Protein AF-A0A7C5IKZ5-F1 (afdb_monomer)

pLDDT: mean 80.9, std 18.09, range [37.53, 98.62]

Radius of gyration: 29.31 Å; Cα contacts (8 Å, |Δi|>4): 273; chains: 1; bounding box: 52×79×72 Å

Solvent-accessible surface area (backbone atoms only — not comparable to full-atom values): 12940 Å² total; per-residue (Å²): 141,84,71,76,73,71,69,72,74,71,79,80,82,83,87,82,86,86,90,79,91,71,86,78,71,80,73,76,73,76,73,78,77,85,69,78,73,71,73,64,66,75,45,80,44,78,78,44,61,76,56,88,75,74,62,83,61,80,83,37,66,58,50,78,49,63,50,99,85,65,47,58,23,39,37,34,49,32,68,14,74,25,81,41,61,69,57,2,43,53,43,13,59,70,44,38,66,65,52,49,35,53,49,48,32,51,50,44,52,50,48,53,52,59,28,45,71,79,50,92,83,67,82,71,87,52,43,70,56,49,53,53,26,35,56,38,24,40,72,61,48,69,68,84,62,48,42,80,77,48,76,48,40,34,38,33,40,41,32,45,69,95,46,74,49,67,34,17,41,20,38,40,31,30,39,24,54,40,64,62,52,51,53,26,45,51,64,32,33,58,71,51,59,76,71,50,54,81,90,48,41,66,60,52,51,51,34,50,52,39,47,54,46,59,70,71,68,78,121

Secondary structure (DSSP, 8-state):
--SSTTSSTTSSS-----------PPP-PPPP-----PPPPEEEEEEEESSSSPPGGGG-SEEEEE-TTS-EEEEEEEEEEESSHHHHHHHHHHHHHHHHHHHHHHHHHHHHHHHHHT-TT-SSSSHHHHHHHHHHHHHHS-GGG-EEEEEEEEEEEEEETTEEEEEEEEEEEEEEEHHHHHHHHHHHHHHHHTTS-HHHHHHHHHHHHHHHHHHH---

Mean predicted aligned error: 12.82 Å

Nearest PDB structures (foldseek):
  6lhz-assembly1_A  TM=6.872E-01  e=1.447E+00  Bombina maxima
  1lcs-assembly1_A  TM=5.465E-01  e=1.283E+00  Feline leukemia virus strain B/lambda-B1
  4z9e-assembly1_B  TM=4.158E-01  e=1.138E+00  Thermoplasma volcanium GSS1
  6o9w-assembly1_A  TM=2.073E-01  e=3.353E+00  Staphylococcus aureus
  4p0f-assembly1_A  TM=1.612E-01  e=5.103E+00  Drosophila melanogaster

Sequence (219 aa):
MKEYLKLLLSLIILGVIVSCGSKPNPAAVPAPSTGTSEAPLIKIHVIQKSTDPTPYWVNKKWEIGKDELGRKVIFLTVEGQRNTREKAEIEAESKKIAKLTEVIKQVATREFAMAKQGMLNDETELDTYFEETIAAVSKNVNISGAMNVEDYWEYIQEIQGDSSRTYYRYVKRYAMDYETYQKAVKQAWEPVAKKIPPDLKAKAEKVLDNLNKAGEMSE

Structure (mmCIF, N/CA/C/O backbone):
data_AF-A0A7C5IKZ5-F1
#
_entry.id   AF-A0A7C5IKZ5-F1
#
loop_
_atom_site.group_PDB
_atom_site.id
_atom_site.type_symbol
_atom_site.label_atom_id
_atom_site.label_alt_id
_atom_site.label_comp_id
_atom_site.label_asym_id
_atom_site.label_entity_id
_atom_site.label_seq_id
_atom_site.pdbx_PDB_ins_code
_atom_site.Cartn_x
_atom_site.Cartn_y
_atom_site.Cartn_z
_atom_site.occupancy
_atom_site.B_iso_or_equiv
_atom_site.auth_seq_id
_atom_site.auth_comp_id
_atom_site.auth_asym_id
_atom_site.auth_atom_id
_atom_site.pdbx_PDB_model_num
ATOM 1 N N . MET A 1 1 ? -0.489 60.992 -13.125 1.00 48.47 1 MET A N 1
ATOM 2 C CA . MET A 1 1 ? -1.044 59.812 -13.834 1.00 48.47 1 MET A CA 1
ATOM 3 C C . MET A 1 1 ? -2.541 59.623 -13.544 1.00 48.47 1 MET A C 1
ATOM 5 O O . MET A 1 1 ? -2.975 58.538 -13.195 1.00 48.47 1 MET A O 1
ATOM 9 N N . LYS A 1 2 ? -3.348 60.684 -13.684 1.00 43.81 2 LYS A N 1
ATOM 10 C CA . LYS A 1 2 ? -4.822 60.654 -13.565 1.00 43.81 2 LYS A CA 1
ATOM 11 C C . LYS A 1 2 ? -5.517 61.057 -14.880 1.00 43.81 2 LYS A C 1
ATOM 13 O O . LYS A 1 2 ? -6.727 61.223 -14.916 1.00 43.81 2 LYS A O 1
ATOM 18 N N . GLU A 1 3 ? -4.744 61.163 -15.962 1.00 49.78 3 GLU A N 1
ATOM 19 C CA . GLU A 1 3 ? -5.179 61.714 -17.254 1.00 49.78 3 GLU A CA 1
ATOM 20 C C . GLU A 1 3 ? -5.340 60.640 -18.352 1.00 49.78 3 GLU A C 1
ATOM 22 O O . GLU A 1 3 ? -5.981 60.891 -19.362 1.00 49.78 3 GLU A O 1
ATOM 27 N N . TYR A 1 4 ? -4.854 59.407 -18.150 1.00 54.31 4 TYR A N 1
ATOM 28 C CA . TYR A 1 4 ? -4.956 58.333 -19.158 1.00 54.31 4 TYR A CA 1
ATOM 29 C C . TYR A 1 4 ? -6.245 57.499 -19.064 1.00 54.31 4 TYR A C 1
ATOM 31 O O . TYR A 1 4 ? -6.553 56.730 -19.968 1.00 54.31 4 TYR A O 1
ATOM 39 N N . LEU A 1 5 ? -7.034 57.672 -17.997 1.00 49.47 5 LEU A N 1
ATOM 40 C CA . LEU A 1 5 ? -8.281 56.926 -17.785 1.00 49.47 5 LEU A CA 1
ATOM 41 C C . LEU A 1 5 ? -9.473 57.520 -18.562 1.00 49.47 5 LEU A C 1
ATOM 43 O O . LEU A 1 5 ? -10.478 56.847 -18.764 1.00 49.47 5 LEU A O 1
ATOM 47 N N . LYS A 1 6 ? -9.365 58.768 -19.036 1.00 46.56 6 LYS A N 1
ATOM 48 C CA . LYS A 1 6 ? -10.448 59.463 -19.753 1.00 46.56 6 LYS A CA 1
ATOM 49 C C . LYS A 1 6 ? -10.488 59.171 -21.257 1.00 46.56 6 LYS A C 1
ATOM 51 O O . LYS A 1 6 ? -11.484 59.494 -21.893 1.00 46.56 6 LYS A O 1
ATOM 56 N N . LEU A 1 7 ? -9.456 58.534 -21.821 1.00 49.09 7 LEU A N 1
ATOM 57 C CA . LEU A 1 7 ? -9.363 58.302 -23.269 1.00 49.09 7 LEU A CA 1
ATOM 58 C C . LEU A 1 7 ? -9.910 56.939 -23.731 1.00 49.09 7 LEU A C 1
ATOM 60 O O . LEU A 1 7 ? -10.181 56.769 -24.913 1.00 49.09 7 LEU A O 1
ATOM 64 N N . LEU A 1 8 ? -10.118 55.978 -22.822 1.00 48.56 8 LEU A N 1
ATOM 65 C CA . LEU A 1 8 ? -10.593 54.631 -23.186 1.00 48.56 8 LEU A CA 1
ATOM 66 C C . LEU A 1 8 ? -12.123 54.470 -23.082 1.00 48.56 8 LEU A C 1
ATOM 68 O O . LEU A 1 8 ? -12.682 53.510 -23.602 1.00 48.56 8 LEU A O 1
ATOM 72 N N . LEU A 1 9 ? -12.816 55.440 -22.472 1.00 47.16 9 LEU A N 1
ATOM 73 C CA . LEU A 1 9 ? -14.279 55.442 -22.314 1.00 47.16 9 LEU A CA 1
ATOM 74 C C . LEU A 1 9 ? -15.035 56.026 -23.530 1.00 47.16 9 LEU A C 1
ATOM 76 O O . LEU A 1 9 ? -16.260 56.000 -23.568 1.00 47.16 9 LEU A O 1
ATOM 80 N N . SER A 1 10 ? -14.311 56.545 -24.528 1.00 45.38 10 SER A N 1
ATOM 81 C CA . SER A 1 10 ? -14.857 57.234 -25.713 1.00 45.38 10 SER A CA 1
ATOM 82 C C . SER A 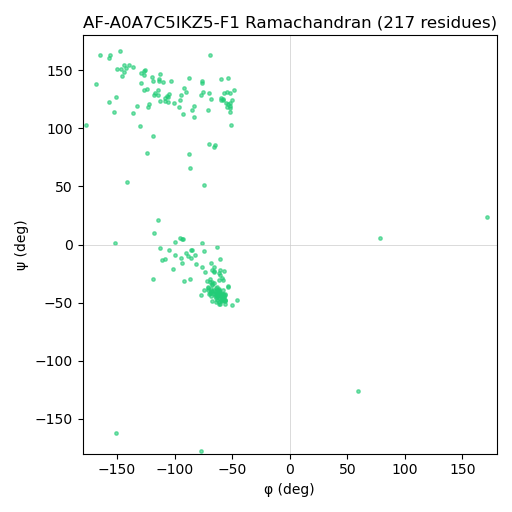1 10 ? -15.093 56.319 -26.929 1.00 45.38 10 SER A C 1
ATOM 84 O O . SER A 1 10 ? -15.452 56.810 -27.997 1.00 45.38 10 SER A O 1
ATOM 86 N N . LEU A 1 11 ? -14.891 55.005 -26.799 1.00 46.19 11 LEU A N 1
ATOM 87 C CA . LEU A 1 11 ? -14.917 54.046 -27.917 1.00 46.19 11 LEU A CA 1
ATOM 88 C C . LEU A 1 11 ? -16.073 53.030 -27.835 1.00 46.19 11 LEU A C 1
ATOM 90 O O . LEU A 1 11 ? -16.007 51.965 -28.435 1.00 46.19 11 LEU A O 1
ATOM 94 N N . ILE A 1 12 ? -17.134 53.354 -27.084 1.00 51.22 12 ILE A N 1
ATOM 95 C CA . ILE A 1 12 ? -18.317 52.483 -26.901 1.00 51.22 12 ILE A CA 1
ATOM 96 C C . ILE A 1 12 ? -19.588 53.065 -27.553 1.00 51.22 12 ILE A C 1
ATOM 98 O O . ILE A 1 12 ? -20.622 52.409 -27.612 1.00 51.22 12 ILE A O 1
ATOM 102 N N . ILE A 1 13 ? -19.532 54.266 -28.132 1.00 51.62 13 ILE A N 1
ATOM 103 C CA . ILE A 1 13 ? -20.708 54.922 -28.717 1.00 51.62 13 ILE A CA 1
ATOM 104 C C . ILE A 1 13 ? -20.414 55.261 -30.175 1.00 51.62 13 ILE A C 1
ATOM 106 O O . ILE A 1 13 ? -20.071 56.393 -30.468 1.00 51.62 13 ILE A O 1
ATOM 110 N N . LEU A 1 14 ? -20.493 54.280 -31.078 1.00 47.25 14 LEU A N 1
ATOM 111 C CA . LEU A 1 14 ? -20.845 54.472 -32.495 1.00 47.25 14 LEU A CA 1
ATOM 112 C C . LEU A 1 14 ? -20.908 53.089 -33.167 1.00 47.25 14 LEU A C 1
ATOM 114 O O . LEU A 1 14 ? -19.877 52.484 -33.446 1.00 47.25 14 LEU A O 1
ATOM 118 N N . GLY A 1 15 ? -22.111 52.561 -33.405 1.00 45.31 15 GLY A N 1
ATOM 119 C CA . GLY A 1 15 ? -22.236 51.258 -34.071 1.00 45.31 15 GLY A CA 1
ATOM 120 C C . GLY A 1 15 ? -23.623 50.621 -34.135 1.00 45.31 15 GLY A C 1
ATOM 121 O O . GLY A 1 15 ? -23.718 49.410 -34.274 1.00 45.31 15 GLY A O 1
ATOM 122 N N . VAL A 1 16 ? -24.697 51.402 -34.041 1.00 52.59 16 VAL A N 1
ATOM 123 C CA . VAL A 1 16 ? -26.029 51.038 -34.559 1.00 52.59 16 VAL A CA 1
ATOM 124 C C . VAL A 1 16 ? -26.276 52.134 -35.605 1.00 52.59 16 VAL A C 1
ATOM 126 O O . VAL A 1 16 ? -26.044 53.297 -35.295 1.00 52.59 16 VAL A O 1
ATOM 129 N N . ILE A 1 17 ? -26.638 51.919 -36.869 1.00 52.88 17 ILE A N 1
ATOM 130 C CA . ILE A 1 17 ? -27.733 51.142 -37.454 1.00 52.88 17 ILE A CA 1
ATOM 131 C C . ILE A 1 17 ? -27.430 51.062 -38.970 1.00 52.88 17 ILE A C 1
ATOM 133 O O . ILE A 1 17 ? -27.132 52.112 -39.524 1.00 52.88 17 ILE A O 1
ATOM 137 N N . VAL A 1 18 ? -27.599 49.922 -39.659 1.00 48.91 18 VAL A N 1
ATOM 138 C CA . VAL A 1 18 ? -28.242 49.874 -40.999 1.00 48.91 18 VAL A CA 1
ATOM 139 C C . VAL A 1 18 ? -28.890 48.499 -41.189 1.00 48.91 18 VAL A C 1
ATOM 141 O O . VAL A 1 18 ? -28.230 47.469 -41.268 1.00 48.91 18 VAL A O 1
ATOM 144 N N . SER A 1 19 ? -30.216 48.534 -41.267 1.00 42.78 19 SER A N 1
ATOM 145 C CA . SER A 1 19 ? -31.109 47.489 -41.754 1.00 42.78 19 SER A CA 1
ATOM 146 C C . SER A 1 19 ? -31.050 47.431 -43.285 1.00 42.78 19 SER A C 1
ATOM 148 O O . SER A 1 19 ? -31.216 48.462 -43.935 1.00 42.78 19 SER A O 1
ATOM 150 N N . CYS A 1 20 ? -30.874 46.245 -43.873 1.00 47.09 20 CYS A N 1
ATOM 151 C CA . CYS A 1 20 ? -31.400 45.960 -45.207 1.00 47.09 20 CYS A CA 1
ATOM 152 C C . CYS A 1 20 ? -31.702 44.465 -45.339 1.00 47.09 20 CYS A C 1
ATOM 154 O O . CYS A 1 20 ? -30.881 43.611 -45.009 1.00 47.09 20 CYS A O 1
ATOM 156 N N . GLY A 1 21 ? -32.936 44.174 -45.739 1.00 40.25 21 GLY A N 1
ATOM 157 C CA . GLY A 1 21 ? -33.512 42.845 -45.726 1.00 40.25 21 GLY A CA 1
ATOM 158 C C . GLY A 1 21 ? -33.018 41.941 -46.850 1.00 40.25 21 GLY A C 1
ATOM 159 O O . GLY A 1 21 ? -32.960 42.322 -48.012 1.00 40.25 21 GLY A O 1
ATOM 160 N N . SER A 1 22 ? -32.810 40.686 -46.481 1.00 39.34 22 SER A N 1
ATOM 161 C CA . SER A 1 22 ? -32.957 39.518 -47.344 1.00 39.34 22 SER A CA 1
ATOM 162 C C . SER A 1 22 ? -33.203 38.332 -46.416 1.00 39.34 22 SER A C 1
ATOM 164 O O . SER A 1 22 ? -32.434 38.112 -45.481 1.00 39.34 22 SER A O 1
ATOM 166 N N . LYS A 1 23 ? -34.327 37.630 -46.604 1.00 43.84 23 LYS A N 1
ATOM 167 C CA . LYS A 1 23 ? -34.731 36.476 -45.783 1.00 43.84 23 LYS A CA 1
ATOM 168 C C . LYS A 1 23 ? -33.558 35.487 -45.684 1.00 43.84 23 LYS A C 1
ATOM 170 O O . LYS A 1 23 ? -33.081 35.061 -46.737 1.00 43.84 23 LYS A O 1
ATOM 175 N N . PRO A 1 24 ? -33.095 35.099 -44.482 1.00 41.78 24 PRO A N 1
ATOM 176 C CA . PRO A 1 24 ? -32.075 34.076 -44.380 1.00 41.78 24 PRO A CA 1
ATOM 177 C C . PRO A 1 24 ? -32.720 32.746 -44.765 1.00 41.78 24 PRO A C 1
ATOM 179 O O . PRO A 1 24 ? -33.646 32.266 -44.111 1.00 41.78 24 PRO A O 1
ATOM 182 N N . ASN A 1 25 ? -32.243 32.173 -45.867 1.00 51.72 25 ASN A N 1
ATOM 183 C CA . ASN A 1 25 ? -32.395 30.751 -46.139 1.00 51.72 25 ASN A CA 1
ATOM 184 C C . ASN A 1 25 ? -31.888 30.016 -44.883 1.00 51.72 25 ASN A C 1
ATOM 186 O O . ASN A 1 25 ? -30.816 30.401 -44.401 1.00 51.72 25 ASN A O 1
ATOM 190 N N . PRO A 1 26 ? -32.620 29.053 -44.291 1.00 46.25 26 PRO A N 1
ATOM 191 C CA . PRO A 1 26 ? -32.124 28.357 -43.113 1.00 46.25 26 PRO A CA 1
ATOM 192 C C . PRO A 1 26 ? -30.749 27.793 -43.453 1.00 46.25 26 PRO A C 1
ATOM 194 O O . PRO A 1 26 ? -30.603 27.028 -44.408 1.00 46.25 26 PRO A O 1
ATOM 197 N N . ALA A 1 27 ? -29.732 28.255 -42.721 1.00 52.12 27 ALA A N 1
ATOM 198 C CA . ALA A 1 27 ? -28.392 27.722 -42.842 1.00 52.12 27 ALA A CA 1
ATOM 199 C C . ALA A 1 27 ? -28.516 26.209 -42.687 1.00 52.12 27 ALA A C 1
ATOM 201 O O . ALA A 1 27 ? -29.074 25.734 -41.694 1.00 52.12 27 ALA A O 1
ATOM 202 N N . ALA A 1 28 ? -28.066 25.469 -43.701 1.00 53.22 28 ALA A N 1
ATOM 203 C CA . ALA A 1 28 ? -27.932 24.033 -43.591 1.00 53.22 28 ALA A CA 1
ATOM 204 C C . ALA A 1 28 ? -27.116 23.778 -42.324 1.00 53.22 28 ALA A C 1
ATOM 206 O O . ALA A 1 28 ? -25.965 24.208 -42.225 1.00 53.22 28 ALA A O 1
ATOM 207 N N . VAL A 1 29 ? -27.757 23.162 -41.331 1.00 52.56 29 VAL A N 1
ATOM 208 C CA . VAL A 1 29 ? -27.082 22.676 -40.133 1.00 52.56 29 VAL A CA 1
ATOM 209 C C . VAL A 1 29 ? -25.925 21.824 -40.653 1.00 52.56 29 VAL A C 1
ATOM 211 O O . VAL A 1 29 ? -26.196 20.884 -41.408 1.00 52.56 29 VAL A O 1
ATOM 214 N N . PRO A 1 30 ? -24.654 22.155 -40.353 1.00 54.19 30 PRO A N 1
ATOM 215 C CA . PRO A 1 30 ? -23.566 21.277 -40.731 1.00 54.19 30 PRO A CA 1
ATOM 216 C C . PRO A 1 30 ? -23.889 19.920 -40.121 1.00 54.19 30 PRO A C 1
ATOM 218 O O . PRO A 1 30 ? -24.125 19.826 -38.913 1.00 54.19 30 PRO A O 1
ATOM 221 N N . ALA A 1 31 ? -23.980 18.893 -40.969 1.00 56.56 31 ALA A N 1
ATOM 222 C CA . ALA A 1 31 ? -24.148 17.531 -40.501 1.00 56.56 31 ALA A CA 1
ATOM 223 C C . ALA A 1 31 ? -23.098 17.290 -39.406 1.00 56.56 31 ALA A C 1
ATOM 225 O O . ALA A 1 31 ? -21.943 17.697 -39.596 1.00 56.56 31 ALA A O 1
ATOM 226 N N . PRO A 1 32 ? -23.475 16.707 -38.254 1.00 47.22 32 PRO A N 1
ATOM 227 C CA . PRO A 1 32 ? -22.502 16.392 -37.228 1.00 47.22 32 PRO A CA 1
ATOM 228 C C . PRO A 1 32 ? -21.419 15.563 -37.904 1.00 47.22 32 PRO A C 1
ATOM 230 O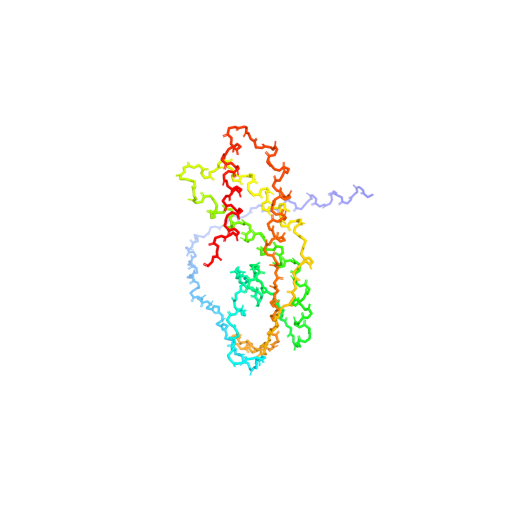 O . PRO A 1 32 ? -21.716 14.543 -38.525 1.00 47.22 32 PRO A O 1
ATOM 233 N N . SER A 1 33 ? -20.185 16.063 -37.851 1.00 48.56 33 SER A N 1
ATOM 234 C CA . SER A 1 33 ? -19.012 15.319 -38.276 1.00 48.56 33 SER A CA 1
ATOM 235 C C . SER A 1 33 ? -19.067 13.975 -37.562 1.00 48.56 33 SER A C 1
ATOM 237 O O . SER A 1 33 ? -18.776 13.881 -36.371 1.00 48.56 33 SER A O 1
ATOM 239 N N . THR A 1 34 ? -19.458 12.926 -38.282 1.00 51.91 34 THR A N 1
ATOM 240 C CA . THR A 1 34 ? -19.249 11.534 -37.886 1.00 51.91 34 THR A CA 1
ATOM 241 C C . THR A 1 34 ? -17.774 11.203 -38.090 1.00 51.91 34 THR A C 1
ATOM 243 O O . THR A 1 34 ? -17.413 10.248 -38.767 1.00 51.91 34 THR A O 1
ATOM 246 N N . GLY A 1 35 ? -16.900 12.048 -37.552 1.00 42.88 35 GLY A N 1
ATOM 247 C CA . GLY A 1 35 ? -15.531 11.708 -37.255 1.00 42.88 35 GLY A CA 1
ATOM 248 C C . GLY A 1 35 ? -15.539 11.118 -35.862 1.00 42.88 35 GLY A C 1
ATOM 249 O O . GLY A 1 35 ? -15.199 11.799 -34.897 1.00 42.88 35 GLY A O 1
ATOM 250 N N . THR A 1 36 ? -15.952 9.858 -35.743 1.00 51.12 36 THR A N 1
ATOM 251 C CA . THR A 1 36 ? -15.548 9.044 -34.601 1.00 51.12 36 THR A CA 1
ATOM 252 C C . THR A 1 36 ? -14.038 8.898 -34.739 1.00 51.12 36 THR A C 1
ATOM 254 O O . THR A 1 36 ? -13.540 7.985 -35.388 1.00 51.12 36 THR A O 1
ATOM 257 N N . SER A 1 37 ? -13.297 9.880 -34.229 1.00 52.50 37 SER A N 1
ATOM 258 C CA . SER A 1 37 ? -11.865 9.763 -34.012 1.00 52.50 37 SER A CA 1
ATOM 259 C C . SER A 1 37 ? -11.713 8.706 -32.928 1.00 52.50 37 SER A C 1
ATOM 261 O O . SER A 1 37 ? -11.686 9.038 -31.743 1.00 52.50 37 SER A O 1
ATOM 263 N N . GLU A 1 38 ? -11.728 7.430 -33.321 1.00 63.59 38 GLU A N 1
ATOM 264 C CA . GLU A 1 38 ? -11.387 6.334 -32.426 1.00 63.59 38 GLU A CA 1
ATOM 265 C C . GLU A 1 38 ? -10.035 6.680 -31.812 1.00 63.59 38 GLU A C 1
ATOM 267 O O . GLU A 1 38 ? -9.047 6.895 -32.518 1.00 63.59 38 GLU A O 1
ATOM 272 N N . ALA A 1 39 ? -10.014 6.839 -30.488 1.00 66.81 39 ALA A N 1
ATOM 273 C CA . ALA A 1 39 ? -8.772 7.081 -29.782 1.00 66.81 39 ALA A C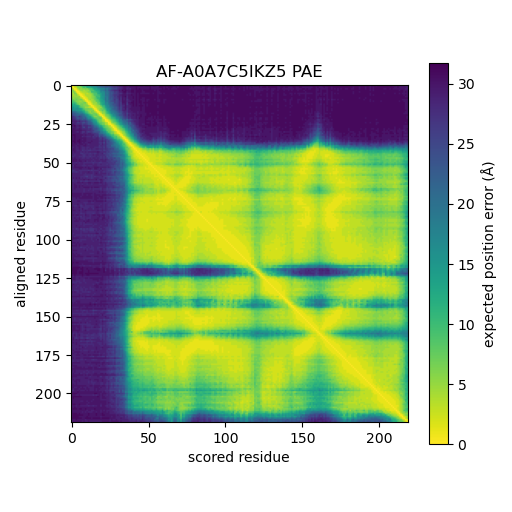A 1
ATOM 274 C C . ALA A 1 39 ? -7.798 5.946 -30.145 1.00 66.81 39 ALA A C 1
ATOM 276 O O . ALA A 1 39 ? -8.196 4.777 -30.098 1.00 66.81 39 ALA A O 1
ATOM 277 N N . PRO A 1 40 ? -6.550 6.254 -30.535 1.00 71.00 40 PRO A N 1
ATOM 278 C CA . PRO A 1 40 ? -5.625 5.236 -31.005 1.00 71.00 40 PRO A CA 1
ATOM 279 C C . PRO A 1 40 ? -5.424 4.169 -29.925 1.00 71.00 40 PRO A C 1
ATOM 281 O O . PRO A 1 40 ? -5.061 4.485 -28.788 1.00 71.00 40 PRO A O 1
ATOM 284 N N . LEU A 1 41 ? -5.673 2.907 -30.290 1.00 81.62 41 LEU A N 1
ATOM 285 C CA . LEU A 1 41 ? -5.501 1.749 -29.412 1.00 81.62 41 LEU A CA 1
ATOM 286 C C . LEU A 1 41 ? -4.051 1.678 -28.918 1.00 81.62 41 LEU A C 1
ATOM 288 O O . LEU A 1 41 ? -3.117 1.637 -29.720 1.00 81.62 41 LEU A O 1
ATOM 292 N N . ILE A 1 42 ? -3.873 1.632 -27.597 1.00 86.50 42 ILE A N 1
ATOM 293 C CA . ILE A 1 42 ? -2.562 1.471 -26.964 1.00 86.50 42 ILE A CA 1
ATOM 294 C C . ILE A 1 42 ? -2.215 -0.021 -26.947 1.00 86.50 42 ILE A C 1
ATOM 296 O O . ILE A 1 42 ? -2.928 -0.824 -26.344 1.00 86.50 42 ILE A O 1
ATOM 300 N N . LYS A 1 43 ? -1.112 -0.399 -27.597 1.00 90.81 43 LYS A N 1
ATOM 301 C CA . LYS A 1 43 ? -0.554 -1.758 -27.560 1.00 90.81 43 LYS A CA 1
ATOM 302 C C . LYS A 1 43 ? 0.695 -1.769 -26.683 1.00 90.81 43 LYS A C 1
ATOM 304 O O . LYS A 1 43 ? 1.617 -0.994 -26.916 1.00 90.81 43 LYS A O 1
ATOM 309 N N . ILE A 1 44 ? 0.730 -2.665 -25.698 1.00 92.56 44 ILE A N 1
ATOM 310 C CA . ILE A 1 44 ? 1.858 -2.841 -24.774 1.00 92.56 44 ILE A CA 1
ATOM 311 C C . ILE A 1 44 ? 2.567 -4.148 -25.121 1.00 92.56 44 ILE A C 1
ATOM 313 O O . ILE A 1 44 ? 1.928 -5.197 -25.209 1.00 92.56 44 ILE A O 1
ATOM 317 N N . HIS A 1 45 ? 3.876 -4.097 -25.349 1.00 94.50 45 HIS A N 1
ATOM 318 C CA . HIS A 1 45 ? 4.722 -5.259 -25.616 1.00 94.50 45 HIS A CA 1
ATOM 319 C C . HIS A 1 45 ? 5.848 -5.304 -24.583 1.00 94.50 45 HIS A C 1
ATOM 321 O O . HIS A 1 45 ? 6.661 -4.385 -24.499 1.00 94.50 45 HIS A O 1
ATOM 327 N N . VAL A 1 46 ? 5.896 -6.368 -23.780 1.00 95.25 46 VAL A N 1
ATOM 328 C CA . VAL A 1 46 ? 6.978 -6.583 -22.810 1.00 95.25 46 VAL A CA 1
ATOM 329 C C . VAL A 1 46 ? 8.149 -7.231 -23.543 1.00 95.25 46 VAL A C 1
ATOM 331 O O . VAL A 1 46 ? 8.066 -8.385 -23.952 1.00 95.25 46 VAL A O 1
ATOM 334 N N . ILE A 1 47 ? 9.229 -6.473 -23.729 1.00 96.69 47 ILE A N 1
ATOM 335 C CA . ILE A 1 47 ? 10.453 -6.922 -24.404 1.00 96.69 47 ILE A CA 1
ATOM 336 C C . ILE A 1 47 ? 11.272 -7.815 -23.469 1.00 96.69 47 ILE A C 1
ATOM 338 O O . ILE A 1 47 ? 11.809 -8.839 -23.882 1.00 96.69 47 ILE A O 1
ATOM 342 N N . GLN A 1 48 ? 11.387 -7.411 -22.204 1.00 97.25 48 GLN A N 1
ATOM 343 C CA . GLN A 1 48 ? 12.172 -8.112 -21.193 1.00 97.25 48 GLN A CA 1
ATOM 344 C C . GLN A 1 48 ? 11.511 -7.960 -19.825 1.00 97.25 48 GLN A C 1
ATOM 346 O O . GLN A 1 48 ? 10.872 -6.946 -19.554 1.00 97.25 48 GLN A O 1
ATOM 351 N N . LYS A 1 49 ? 11.697 -8.946 -18.951 1.00 97.19 49 LYS A N 1
ATOM 352 C CA . LYS A 1 49 ? 11.218 -8.936 -17.567 1.00 97.19 49 LYS A CA 1
ATOM 353 C C . LYS A 1 49 ? 12.259 -9.534 -16.629 1.00 97.19 49 LYS A C 1
ATOM 355 O O . LYS A 1 49 ? 13.088 -10.334 -17.062 1.00 97.19 49 LYS A O 1
ATOM 360 N N . SER A 1 50 ? 12.219 -9.137 -15.361 1.00 97.00 50 SER A N 1
ATOM 361 C CA . SER A 1 50 ? 13.155 -9.612 -14.337 1.00 97.00 50 SER A CA 1
ATOM 362 C C . SER A 1 50 ? 12.952 -11.078 -13.958 1.00 97.00 50 SER A C 1
ATOM 364 O O . SER A 1 50 ? 13.911 -11.740 -13.573 1.00 97.00 50 SER A O 1
ATOM 366 N N . THR A 1 51 ? 11.721 -11.583 -14.060 1.00 96.56 51 THR A N 1
ATOM 367 C CA . THR A 1 51 ? 11.343 -12.963 -13.721 1.00 96.56 51 THR A CA 1
ATOM 368 C C . THR A 1 51 ? 10.270 -13.494 -14.677 1.00 96.56 51 THR A C 1
ATOM 370 O O . THR A 1 51 ? 9.448 -12.733 -15.191 1.00 96.56 51 THR A O 1
ATOM 373 N N . ASP A 1 52 ? 10.288 -14.807 -14.935 1.00 93.56 52 ASP A N 1
ATOM 374 C CA . ASP A 1 52 ? 9.303 -15.520 -15.758 1.00 93.56 52 ASP A CA 1
ATOM 375 C C . ASP A 1 52 ? 8.830 -16.791 -15.026 1.00 93.56 52 ASP A C 1
ATOM 377 O O . ASP A 1 52 ? 9.674 -17.639 -14.729 1.00 93.56 52 ASP A O 1
ATOM 381 N N . PRO A 1 53 ? 7.529 -16.948 -14.704 1.00 94.19 53 PRO A N 1
ATOM 382 C CA . PRO A 1 53 ? 6.408 -16.045 -14.993 1.00 94.19 53 PRO A CA 1
ATOM 383 C C . PRO A 1 53 ? 6.441 -14.731 -14.200 1.00 94.19 53 PRO A C 1
ATOM 385 O O . PRO A 1 53 ? 7.122 -14.610 -13.182 1.00 94.19 53 PRO A O 1
ATOM 388 N N . THR A 1 54 ? 5.664 -13.745 -14.663 1.00 96.38 54 THR A N 1
ATOM 389 C CA . THR A 1 54 ? 5.420 -12.502 -13.917 1.00 96.38 54 THR A CA 1
ATOM 390 C C . THR A 1 54 ? 4.767 -12.839 -12.570 1.00 96.38 54 THR A C 1
ATOM 392 O O . THR A 1 54 ? 3.734 -13.517 -12.564 1.00 96.38 54 THR A O 1
ATOM 395 N N . PRO A 1 55 ? 5.318 -12.378 -11.431 1.00 96.75 55 PRO A N 1
ATOM 396 C CA . PRO A 1 55 ? 4.743 -12.664 -10.122 1.00 96.75 55 PRO A CA 1
ATOM 397 C C . PRO A 1 55 ? 3.311 -12.132 -9.989 1.00 96.75 55 PRO A C 1
ATOM 399 O O . PRO A 1 55 ? 2.994 -11.032 -10.446 1.00 96.75 55 PRO A O 1
ATOM 402 N N . TYR A 1 56 ? 2.440 -12.887 -9.310 1.00 95.75 56 TYR A N 1
ATOM 403 C CA . TYR A 1 56 ? 1.012 -12.552 -9.189 1.00 95.75 56 TYR A CA 1
ATOM 404 C C . TYR A 1 56 ? 0.758 -11.179 -8.544 1.00 95.75 56 TYR A C 1
ATOM 406 O O . TYR A 1 56 ? -0.261 -10.539 -8.809 1.00 95.75 56 TYR A O 1
ATOM 414 N N . TRP A 1 57 ? 1.668 -10.735 -7.673 1.00 95.38 57 TRP A N 1
ATOM 415 C CA . TRP A 1 57 ? 1.530 -9.507 -6.899 1.00 95.38 57 TRP A CA 1
ATOM 416 C C . TRP A 1 57 ? 1.794 -8.247 -7.728 1.00 95.38 57 TRP A C 1
ATOM 418 O O . TRP A 1 57 ? 1.320 -7.181 -7.353 1.00 95.38 57 TRP A O 1
ATOM 428 N N . VAL A 1 58 ? 2.478 -8.348 -8.874 1.00 96.69 58 VAL A N 1
ATOM 429 C CA . VAL A 1 58 ? 2.900 -7.194 -9.699 1.00 96.69 58 VAL A CA 1
ATOM 430 C C . VAL A 1 58 ? 1.724 -6.327 -10.155 1.00 96.69 58 VAL A C 1
ATOM 432 O O . VAL A 1 58 ? 1.864 -5.116 -10.325 1.00 96.69 58 VAL A O 1
ATOM 435 N N . ASN A 1 59 ? 0.554 -6.936 -10.348 1.00 93.00 59 ASN A N 1
ATOM 436 C CA . ASN A 1 59 ? -0.653 -6.246 -10.806 1.00 93.00 59 ASN A CA 1
ATOM 437 C C . ASN A 1 59 ? -1.627 -5.905 -9.665 1.00 93.00 59 ASN A C 1
ATOM 439 O O . ASN A 1 59 ? -2.706 -5.363 -9.915 1.00 93.00 59 ASN A O 1
ATOM 443 N N . LYS A 1 60 ? -1.274 -6.207 -8.411 1.00 95.12 60 LYS A N 1
ATOM 444 C CA . LYS A 1 60 ? -2.097 -5.894 -7.240 1.00 95.12 60 LYS A CA 1
ATOM 445 C C . LYS A 1 60 ? -1.653 -4.577 -6.630 1.00 95.12 60 LYS A C 1
ATOM 447 O O . LYS A 1 60 ? -0.515 -4.461 -6.218 1.00 95.12 60 LYS A O 1
ATOM 452 N N . LYS A 1 61 ? -2.567 -3.615 -6.471 1.00 94.25 61 LYS A N 1
ATOM 453 C CA . LYS A 1 61 ? -2.255 -2.341 -5.790 1.00 94.25 61 LYS A CA 1
ATOM 454 C C . LYS A 1 61 ? -1.870 -2.553 -4.324 1.00 94.25 61 LYS A C 1
ATOM 456 O O . LYS A 1 61 ? -0.941 -1.916 -3.831 1.00 94.25 61 LYS A O 1
ATOM 461 N N . TRP A 1 62 ? -2.621 -3.413 -3.644 1.00 95.62 62 TRP A N 1
ATOM 462 C CA . TRP A 1 62 ? -2.392 -3.840 -2.272 1.00 95.62 62 TRP A CA 1
ATOM 463 C C . TRP A 1 62 ? -3.208 -5.096 -1.965 1.00 95.62 62 TRP A C 1
ATOM 465 O O . TRP A 1 62 ? -4.158 -5.421 -2.681 1.00 95.62 62 TRP A O 1
ATOM 475 N N . GLU A 1 63 ? -2.843 -5.790 -0.895 1.00 95.44 63 GLU A N 1
ATOM 476 C CA . GLU A 1 63 ? -3.603 -6.899 -0.324 1.00 95.44 63 GLU A CA 1
ATOM 477 C C . GLU A 1 63 ? -3.252 -7.085 1.154 1.00 95.44 63 GLU A C 1
ATOM 479 O O . GLU A 1 63 ? -2.230 -6.592 1.627 1.00 95.44 63 GLU A O 1
ATOM 484 N N . ILE A 1 64 ? -4.098 -7.810 1.883 1.00 93.88 64 ILE A N 1
ATOM 485 C CA . ILE A 1 64 ? -3.752 -8.304 3.218 1.00 93.88 64 ILE A CA 1
ATOM 486 C C . ILE A 1 64 ? -3.461 -9.786 3.086 1.00 93.88 64 ILE A C 1
ATOM 488 O O . ILE A 1 64 ? -4.257 -10.515 2.498 1.00 93.88 64 ILE A O 1
ATOM 492 N N . GLY A 1 65 ? -2.324 -10.209 3.616 1.00 93.62 65 GLY A N 1
ATOM 493 C CA . GLY A 1 65 ? -1.885 -11.594 3.572 1.00 93.62 65 GLY A CA 1
ATOM 494 C C . GLY A 1 65 ? -1.009 -11.931 4.765 1.00 93.62 65 GLY A C 1
ATOM 495 O O . GLY A 1 65 ? -1.000 -11.216 5.769 1.00 93.62 65 GLY A O 1
ATOM 496 N N . LYS A 1 66 ? -0.269 -13.029 4.638 1.00 94.06 66 LYS A N 1
ATOM 497 C CA . LYS A 1 66 ? 0.741 -13.454 5.604 1.00 94.06 66 LYS A CA 1
ATOM 498 C C . LYS A 1 66 ? 2.126 -13.287 4.980 1.00 94.06 66 LYS A C 1
ATOM 500 O O . LYS A 1 66 ? 2.285 -13.529 3.783 1.00 94.06 66 LYS A O 1
ATOM 505 N N . ASP A 1 67 ? 3.095 -12.830 5.765 1.00 91.56 67 ASP A N 1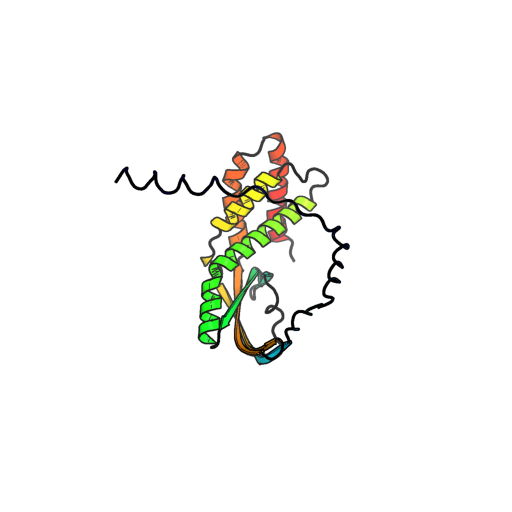
ATOM 506 C CA . ASP A 1 67 ? 4.500 -12.834 5.361 1.00 91.56 67 ASP A CA 1
ATOM 507 C C . ASP A 1 67 ? 5.114 -14.240 5.478 1.00 91.56 67 ASP A C 1
ATOM 509 O O . ASP A 1 67 ? 4.438 -15.206 5.837 1.00 91.56 67 ASP A O 1
ATOM 513 N N . GLU A 1 68 ? 6.407 -14.362 5.177 1.00 89.06 68 GLU A N 1
ATOM 514 C CA . GLU A 1 68 ? 7.140 -15.635 5.251 1.00 89.06 68 GLU A CA 1
ATOM 515 C C . GLU A 1 68 ? 7.161 -16.251 6.661 1.00 89.06 68 GLU A C 1
ATOM 517 O O . GLU A 1 68 ? 7.329 -17.459 6.805 1.00 89.06 68 GLU A O 1
ATOM 522 N N . LEU A 1 69 ? 6.959 -15.436 7.702 1.00 89.69 69 LEU A N 1
ATOM 523 C CA . LEU A 1 69 ? 6.892 -15.861 9.102 1.00 89.69 69 LEU A CA 1
ATOM 524 C C . LEU A 1 69 ? 5.451 -16.133 9.563 1.00 89.69 69 LEU A C 1
ATOM 526 O O . LEU A 1 69 ? 5.220 -16.392 10.743 1.00 89.69 69 LEU A O 1
ATOM 530 N N . GLY A 1 70 ? 4.471 -16.055 8.658 1.00 90.50 70 GLY A N 1
ATOM 531 C CA . GLY A 1 70 ? 3.056 -16.239 8.967 1.00 90.50 70 GLY A CA 1
ATOM 532 C C . GLY A 1 70 ? 2.389 -15.027 9.624 1.00 90.50 70 GLY A C 1
ATOM 533 O O . GLY A 1 70 ? 1.218 -15.114 9.998 1.00 90.50 70 GLY A O 1
ATOM 534 N N . ARG A 1 71 ? 3.088 -13.893 9.761 1.00 90.69 71 ARG A N 1
ATOM 535 C CA . ARG A 1 71 ? 2.542 -12.674 10.372 1.00 90.69 71 ARG A CA 1
ATOM 536 C C . ARG A 1 71 ? 1.606 -11.985 9.398 1.00 90.69 71 ARG A C 1
ATOM 538 O O . ARG A 1 71 ? 1.901 -11.878 8.209 1.00 90.69 71 ARG A O 1
ATOM 545 N N . LYS A 1 72 ? 0.489 -11.474 9.908 1.00 92.12 72 LYS A N 1
ATOM 546 C CA . LYS A 1 72 ? -0.464 -10.714 9.103 1.00 92.12 72 LYS A CA 1
ATOM 547 C C . LYS A 1 72 ? 0.151 -9.379 8.690 1.00 92.12 72 LYS A C 1
ATOM 549 O O . LYS A 1 72 ? 0.569 -8.590 9.534 1.00 92.12 72 LYS A O 1
ATOM 554 N N . VAL A 1 73 ? 0.173 -9.117 7.390 1.00 93.88 73 VAL A N 1
ATOM 555 C CA . VAL A 1 73 ? 0.773 -7.911 6.816 1.00 93.88 73 VAL A CA 1
ATOM 556 C C . VAL A 1 73 ? -0.117 -7.313 5.734 1.00 93.88 73 VAL A C 1
ATOM 558 O O . VAL A 1 73 ? -0.884 -8.004 5.061 1.00 93.88 73 VAL A O 1
ATOM 561 N N . ILE A 1 74 ? 0.012 -6.005 5.556 1.00 93.88 74 ILE A N 1
ATOM 562 C CA . ILE A 1 74 ? -0.516 -5.268 4.414 1.00 93.88 74 ILE A CA 1
ATOM 563 C C . ILE A 1 74 ? 0.602 -5.206 3.379 1.00 93.88 74 ILE A C 1
ATOM 565 O O . ILE A 1 74 ? 1.613 -4.533 3.588 1.00 93.88 74 ILE A O 1
ATOM 569 N N . PHE A 1 75 ? 0.416 -5.895 2.261 1.00 96.25 75 PHE A N 1
ATOM 570 C CA . PHE A 1 75 ? 1.274 -5.747 1.097 1.00 96.25 75 PHE A CA 1
ATOM 571 C C . PHE A 1 75 ? 0.763 -4.619 0.212 1.00 96.25 75 PHE A C 1
ATOM 573 O O . PHE A 1 75 ? -0.441 -4.469 0.017 1.00 96.25 75 PHE A O 1
ATOM 580 N N . LEU A 1 76 ? 1.673 -3.862 -0.388 1.00 95.75 76 LEU A N 1
ATOM 581 C CA . LEU A 1 76 ? 1.350 -2.850 -1.390 1.00 95.75 76 LEU A CA 1
ATOM 582 C C . LEU A 1 76 ? 2.423 -2.778 -2.462 1.00 95.75 76 LEU A C 1
ATOM 584 O O . LEU A 1 76 ? 3.588 -3.068 -2.202 1.00 95.75 76 LEU A O 1
ATOM 588 N N . THR A 1 77 ? 2.038 -2.322 -3.646 1.00 97.00 77 THR A N 1
ATOM 589 C CA . THR A 1 77 ? 2.972 -2.102 -4.751 1.00 97.00 77 THR A CA 1
ATOM 590 C C . THR A 1 77 ? 3.096 -0.628 -5.082 1.00 97.00 77 THR A C 1
ATOM 592 O O . THR A 1 77 ? 2.093 0.091 -5.146 1.00 97.00 77 THR A O 1
ATOM 595 N N . VAL A 1 78 ? 4.312 -0.197 -5.389 1.00 97.12 78 VAL A N 1
ATOM 596 C CA . VAL A 1 78 ? 4.601 1.141 -5.905 1.00 97.12 78 VAL A CA 1
ATOM 597 C C . VAL A 1 78 ? 5.339 1.004 -7.222 1.00 97.12 78 VAL A C 1
ATOM 599 O O . VAL A 1 78 ? 6.275 0.215 -7.317 1.00 97.12 78 VAL A O 1
ATOM 602 N N . GLU A 1 79 ? 4.924 1.768 -8.233 1.00 97.56 79 GLU A N 1
ATOM 603 C CA . GLU A 1 79 ? 5.52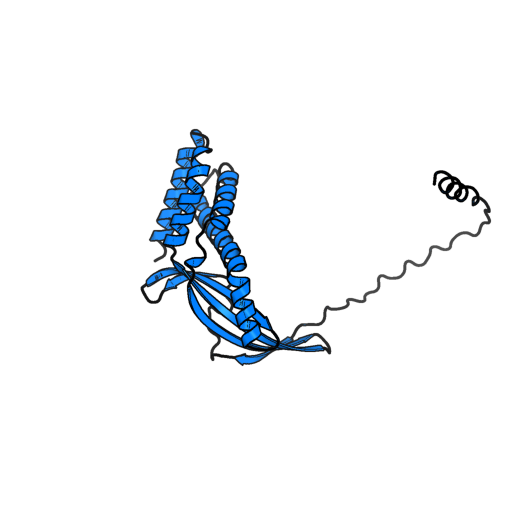7 1.704 -9.563 1.00 97.56 79 GLU A CA 1
ATOM 604 C C . GLU A 1 79 ? 6.145 3.026 -10.033 1.00 97.56 79 GLU A C 1
ATOM 606 O O . GLU A 1 79 ? 5.627 4.127 -9.802 1.00 97.56 79 GLU A O 1
ATOM 611 N N . GLY A 1 80 ? 7.255 2.897 -10.753 1.00 97.94 80 GLY A N 1
ATOM 612 C CA . GLY A 1 80 ? 7.929 3.963 -11.482 1.00 97.94 80 GLY A CA 1
ATOM 613 C C . GLY A 1 80 ? 8.140 3.572 -12.941 1.00 97.94 80 GLY A C 1
ATOM 614 O O . GLY A 1 80 ? 8.272 2.393 -13.267 1.00 97.94 80 GLY A O 1
ATOM 615 N N . GLN A 1 81 ? 8.136 4.563 -13.828 1.00 98.12 81 GLN A N 1
ATOM 616 C CA . GLN A 1 81 ? 8.280 4.401 -15.269 1.00 98.12 81 GLN A CA 1
ATOM 617 C C . GLN A 1 81 ? 9.241 5.448 -15.844 1.00 98.12 81 GLN A C 1
ATOM 619 O O . GLN A 1 81 ? 8.954 6.651 -15.867 1.00 98.12 81 GLN A O 1
ATOM 624 N N . ARG A 1 82 ? 10.401 5.001 -16.335 1.00 98.25 82 ARG A N 1
ATOM 625 C CA . ARG A 1 82 ? 11.446 5.874 -16.902 1.00 98.25 82 ARG A CA 1
ATOM 626 C C . ARG A 1 82 ? 12.203 5.188 -18.029 1.00 98.25 82 ARG A C 1
ATOM 628 O O . ARG A 1 82 ? 12.136 3.982 -18.202 1.00 98.25 82 ARG A O 1
ATOM 635 N N . ASN A 1 83 ? 12.975 5.961 -18.785 1.00 97.12 83 ASN A N 1
ATOM 636 C CA . ASN A 1 83 ? 13.783 5.452 -19.895 1.00 97.12 83 ASN A CA 1
ATOM 637 C C . ASN A 1 83 ? 14.960 4.553 -19.467 1.00 97.12 83 ASN A C 1
ATOM 639 O O . ASN A 1 83 ? 15.496 3.829 -20.299 1.00 97.12 83 ASN A O 1
ATOM 643 N N . THR A 1 84 ? 15.357 4.571 -18.192 1.00 97.94 84 THR A N 1
ATOM 644 C CA . THR A 1 84 ? 16.348 3.641 -17.631 1.00 97.94 84 THR A CA 1
ATOM 645 C C . THR A 1 84 ? 15.783 2.938 -16.401 1.00 97.94 84 THR A C 1
ATOM 647 O O . THR A 1 84 ? 14.971 3.513 -15.671 1.00 97.94 84 THR A O 1
ATOM 650 N N . ARG A 1 85 ? 16.242 1.704 -16.152 1.00 97.81 85 ARG A N 1
ATOM 651 C CA . ARG A 1 85 ? 15.818 0.890 -15.003 1.00 97.81 85 ARG A CA 1
ATOM 652 C C . ARG A 1 85 ? 16.042 1.607 -13.671 1.00 97.81 85 ARG A C 1
ATOM 654 O O . ARG A 1 85 ? 15.116 1.715 -12.882 1.00 97.81 85 ARG A O 1
ATOM 661 N N . GLU A 1 86 ? 17.239 2.153 -13.469 1.00 98.31 86 GLU A N 1
ATOM 662 C CA . GLU A 1 86 ? 17.620 2.881 -12.249 1.00 98.31 86 GLU A CA 1
ATOM 663 C C . GLU A 1 86 ? 16.713 4.092 -11.988 1.00 98.31 86 GLU A C 1
ATOM 665 O O . GLU A 1 86 ? 16.228 4.298 -10.880 1.00 98.31 86 GLU A O 1
ATOM 670 N N . LYS A 1 87 ? 16.400 4.883 -13.022 1.00 98.44 87 LYS A N 1
ATOM 671 C CA . LYS A 1 87 ? 15.499 6.031 -12.858 1.00 98.44 87 LYS A CA 1
ATOM 672 C C . LYS A 1 87 ? 14.071 5.591 -12.535 1.00 98.44 87 LYS A C 1
ATOM 674 O O . LYS A 1 87 ? 13.380 6.298 -11.805 1.00 98.44 87 LYS A O 1
ATOM 679 N N . ALA A 1 88 ? 13.620 4.464 -13.089 1.00 98.44 88 ALA A N 1
ATOM 680 C CA . ALA A 1 88 ? 12.295 3.915 -12.812 1.00 98.44 88 ALA A CA 1
ATOM 681 C C . ALA A 1 88 ? 12.207 3.412 -11.363 1.00 98.44 88 ALA A C 1
ATOM 683 O O . ALA A 1 88 ? 11.212 3.667 -10.691 1.00 98.44 88 ALA A O 1
ATOM 684 N N . GLU A 1 89 ? 13.269 2.783 -10.860 1.00 98.38 89 GLU A N 1
ATOM 685 C CA . GLU A 1 89 ? 13.392 2.382 -9.457 1.00 98.38 89 GLU A CA 1
ATOM 686 C C . GLU A 1 89 ? 13.355 3.593 -8.511 1.00 98.38 89 GLU A C 1
ATOM 688 O O . GLU A 1 89 ? 12.553 3.620 -7.577 1.00 98.38 89 GLU A O 1
ATOM 693 N N . ILE A 1 90 ? 14.161 4.627 -8.784 1.00 98.31 90 ILE A N 1
ATOM 694 C CA . ILE A 1 90 ? 14.176 5.870 -7.993 1.00 98.31 90 ILE A CA 1
ATOM 695 C C . ILE A 1 90 ? 12.789 6.518 -7.980 1.00 98.31 90 ILE A C 1
ATOM 697 O O . ILE A 1 90 ? 12.321 6.986 -6.942 1.00 98.31 90 ILE A O 1
ATOM 701 N N . GLU A 1 91 ? 12.105 6.545 -9.126 1.00 98.38 91 GLU A N 1
ATOM 702 C CA . GLU A 1 91 ? 10.742 7.058 -9.182 1.00 98.38 91 GLU A CA 1
ATOM 703 C C . GLU A 1 91 ? 9.776 6.224 -8.332 1.00 98.38 91 GLU A C 1
ATOM 705 O O . GLU A 1 91 ? 8.981 6.812 -7.594 1.00 98.38 91 GLU A O 1
ATOM 710 N N . ALA A 1 92 ? 9.832 4.892 -8.412 1.00 97.56 92 ALA A N 1
ATOM 711 C CA . ALA A 1 92 ? 9.007 4.021 -7.580 1.00 97.56 92 ALA A CA 1
ATOM 712 C C . ALA A 1 92 ? 9.236 4.322 -6.088 1.00 97.56 92 ALA A C 1
ATOM 714 O O . ALA A 1 92 ? 8.280 4.561 -5.351 1.00 97.56 92 ALA A O 1
ATOM 715 N N . GLU A 1 93 ? 10.495 4.424 -5.657 1.00 95.38 93 GLU A N 1
ATOM 716 C CA . GLU A 1 93 ? 10.845 4.747 -4.270 1.00 95.38 93 GLU A CA 1
ATOM 717 C C . GLU A 1 93 ? 10.339 6.143 -3.861 1.00 95.38 93 GLU A C 1
ATOM 719 O O . GLU A 1 93 ? 9.757 6.307 -2.790 1.00 95.38 93 GLU A O 1
ATOM 724 N N . SER A 1 94 ? 10.469 7.153 -4.728 1.00 95.31 94 SER A N 1
ATOM 725 C CA . SER A 1 94 ? 9.981 8.514 -4.447 1.00 95.31 94 SER A CA 1
ATOM 726 C C . SER A 1 94 ? 8.464 8.593 -4.239 1.00 95.31 94 SER A C 1
ATOM 728 O O . SER A 1 94 ? 7.979 9.419 -3.465 1.00 95.31 94 SER A O 1
ATOM 730 N N . LYS A 1 95 ? 7.701 7.709 -4.895 1.00 95.00 95 LYS A N 1
ATOM 731 C CA . LYS A 1 95 ? 6.238 7.641 -4.780 1.00 95.00 95 LYS A CA 1
ATOM 732 C C . LYS A 1 95 ? 5.776 6.863 -3.549 1.00 95.00 95 LYS A C 1
ATOM 734 O O . LYS A 1 95 ? 4.585 6.899 -3.231 1.00 95.00 95 LYS A O 1
ATOM 739 N N . LYS A 1 96 ? 6.694 6.186 -2.846 1.00 90.75 96 LYS A N 1
ATOM 740 C CA . LYS A 1 96 ? 6.397 5.280 -1.730 1.00 90.75 96 LYS A CA 1
ATOM 7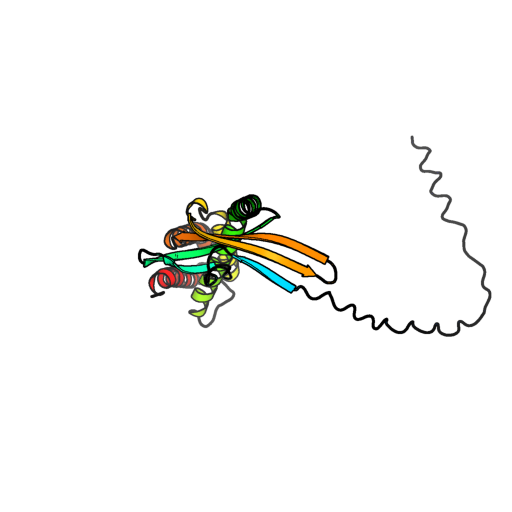41 C C . LYS A 1 96 ? 5.473 5.905 -0.695 1.00 90.75 96 LYS A C 1
ATOM 743 O O . LYS A 1 96 ? 4.441 5.330 -0.375 1.00 90.75 96 LYS A O 1
ATOM 748 N N . ILE A 1 97 ? 5.825 7.092 -0.206 1.00 89.81 97 ILE A N 1
ATOM 749 C CA . ILE A 1 97 ? 5.109 7.774 0.879 1.00 89.81 97 ILE A CA 1
ATOM 750 C C . ILE A 1 97 ? 3.664 8.089 0.486 1.00 89.81 97 ILE A C 1
ATOM 752 O O . ILE A 1 97 ? 2.736 7.703 1.191 1.00 89.81 97 ILE A O 1
ATOM 756 N N . ALA A 1 98 ? 3.464 8.716 -0.675 1.00 91.19 98 ALA A N 1
ATOM 757 C CA . ALA A 1 98 ? 2.128 9.055 -1.157 1.00 91.19 98 ALA A CA 1
ATOM 758 C C . ALA A 1 98 ? 1.270 7.800 -1.384 1.00 91.19 98 ALA A C 1
ATOM 760 O O . ALA A 1 98 ? 0.095 7.775 -1.010 1.00 91.19 98 ALA A O 1
ATOM 761 N N . LYS A 1 99 ? 1.861 6.738 -1.953 1.00 92.44 99 LYS A N 1
ATOM 762 C CA . LYS A 1 99 ? 1.136 5.495 -2.232 1.00 92.44 99 LYS A CA 1
ATOM 763 C C . LYS A 1 99 ? 0.787 4.722 -0.963 1.00 92.44 99 LYS A C 1
ATOM 765 O O . LYS A 1 99 ? -0.323 4.209 -0.860 1.00 92.44 99 LYS A O 1
ATOM 770 N N . LEU A 1 100 ? 1.691 4.693 0.014 1.00 89.38 100 LEU A N 1
ATOM 771 C CA . LEU A 1 100 ? 1.439 4.148 1.346 1.00 89.38 100 LEU A CA 1
ATOM 772 C C . LEU A 1 100 ? 0.239 4.824 2.004 1.00 89.38 100 LEU A C 1
ATOM 774 O O . LEU A 1 100 ? -0.688 4.137 2.423 1.00 89.38 100 LEU A O 1
ATOM 778 N N . THR A 1 101 ? 0.219 6.158 2.044 1.00 89.31 101 THR A N 1
ATOM 779 C CA . THR A 1 101 ? -0.896 6.926 2.614 1.00 89.31 101 THR A CA 1
ATOM 780 C C . THR A 1 101 ? -2.224 6.614 1.919 1.00 89.31 101 THR A C 1
ATOM 782 O O . THR A 1 101 ? -3.240 6.421 2.588 1.00 89.31 101 THR A O 1
ATOM 785 N N . GLU A 1 102 ? -2.229 6.516 0.586 1.00 91.50 102 GLU A N 1
ATOM 786 C CA . GLU A 1 102 ? -3.420 6.135 -0.183 1.00 91.50 102 GLU A CA 1
ATOM 787 C C . GLU A 1 102 ? -3.910 4.725 0.184 1.00 91.50 102 GLU A C 1
ATOM 789 O O . GLU A 1 102 ? -5.103 4.526 0.415 1.00 91.50 102 GLU A O 1
ATOM 794 N N . VAL A 1 103 ? -2.998 3.751 0.266 1.00 91.75 103 VAL A N 1
ATOM 795 C CA . VAL A 1 103 ? -3.331 2.361 0.609 1.00 91.75 103 VAL A CA 1
ATOM 796 C C . VAL A 1 103 ? -3.854 2.259 2.035 1.00 91.75 103 VAL A C 1
ATOM 798 O O . VAL A 1 103 ? -4.882 1.629 2.248 1.00 91.75 103 VAL A O 1
ATOM 801 N N . ILE A 1 104 ? -3.226 2.927 3.002 1.00 90.62 104 ILE A N 1
ATOM 802 C CA . ILE A 1 104 ? -3.692 2.968 4.396 1.00 90.62 104 ILE A CA 1
ATOM 803 C C . ILE A 1 104 ? -5.128 3.488 4.475 1.00 90.62 104 ILE A C 1
ATOM 805 O O . ILE A 1 104 ? -5.959 2.900 5.168 1.00 90.62 104 ILE A O 1
ATOM 809 N N . LYS A 1 105 ? -5.446 4.550 3.725 1.00 90.25 105 LYS A N 1
ATOM 810 C CA . LYS A 1 105 ? -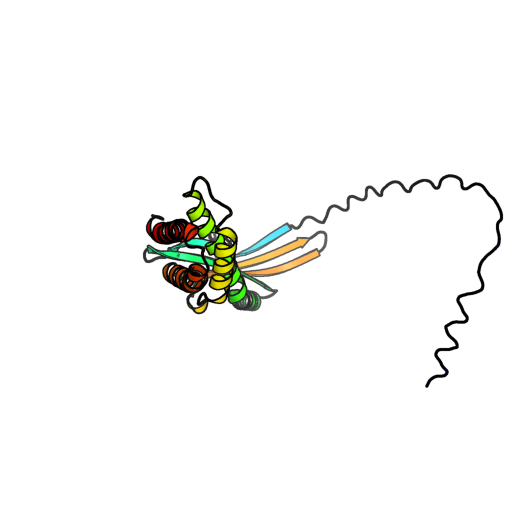6.811 5.076 3.640 1.00 90.25 105 LYS A CA 1
ATOM 811 C C . LYS A 1 105 ? -7.784 4.026 3.097 1.00 90.25 105 LYS A C 1
ATOM 813 O O . LYS A 1 105 ? -8.880 3.873 3.636 1.00 90.25 105 LYS A O 1
ATOM 818 N N . GLN A 1 106 ? -7.400 3.311 2.038 1.00 92.81 106 GLN A N 1
ATOM 819 C CA . GLN A 1 106 ? -8.225 2.262 1.427 1.00 92.81 106 GLN A CA 1
ATOM 820 C C . GLN A 1 106 ? -8.428 1.070 2.365 1.00 92.81 106 GLN A C 1
ATOM 822 O O . GLN A 1 106 ? -9.553 0.590 2.487 1.00 92.81 106 GLN A O 1
ATOM 827 N N . VAL A 1 107 ? -7.374 0.634 3.060 1.00 91.56 107 VAL A N 1
ATOM 828 C CA . VAL A 1 107 ? -7.443 -0.430 4.067 1.00 91.56 107 VAL A CA 1
ATOM 829 C C . VAL A 1 107 ? -8.390 -0.013 5.186 1.00 91.56 107 VAL A C 1
ATOM 831 O O . VAL A 1 107 ? -9.345 -0.732 5.450 1.00 91.56 107 VAL A O 1
ATOM 834 N N . ALA A 1 108 ? -8.212 1.179 5.765 1.00 89.62 108 ALA A N 1
ATOM 835 C CA . ALA A 1 108 ? -9.103 1.693 6.803 1.00 89.62 108 ALA A CA 1
ATOM 836 C C . ALA A 1 108 ? -10.557 1.748 6.337 1.00 89.62 108 ALA A C 1
ATOM 838 O O . ALA A 1 108 ? -11.437 1.214 7.004 1.00 89.62 108 ALA A O 1
ATOM 839 N N . THR A 1 109 ? -10.806 2.300 5.151 1.00 90.44 109 THR A N 1
ATOM 840 C CA . THR A 1 109 ? -12.155 2.356 4.572 1.00 90.44 109 THR A CA 1
ATOM 841 C C . THR A 1 109 ? -12.775 0.962 4.447 1.00 90.44 109 THR A C 1
ATOM 843 O O . THR A 1 109 ? -13.926 0.769 4.833 1.00 90.44 109 THR A O 1
ATOM 846 N N . ARG A 1 110 ? -12.013 -0.024 3.950 1.00 90.56 110 ARG A N 1
ATOM 847 C CA . ARG A 1 110 ? -12.485 -1.407 3.815 1.00 90.56 110 ARG A CA 1
ATOM 848 C C . ARG A 1 110 ? -12.782 -2.039 5.173 1.00 90.56 110 ARG A C 1
ATOM 850 O O . ARG A 1 110 ? -13.852 -2.611 5.337 1.00 90.56 110 ARG A O 1
ATOM 857 N N . GLU A 1 111 ? -11.858 -1.943 6.125 1.00 87.62 111 GLU A N 1
ATOM 858 C CA . GLU A 1 111 ? -12.013 -2.547 7.453 1.00 87.62 111 GLU A CA 1
ATOM 859 C C . GLU A 1 111 ? -13.214 -1.943 8.199 1.00 87.62 111 GLU A C 1
ATOM 861 O O . GLU A 1 111 ? -14.030 -2.684 8.742 1.00 87.62 111 GLU A O 1
ATOM 866 N N . PHE A 1 112 ? -13.398 -0.616 8.155 1.00 86.56 112 PHE A N 1
ATOM 867 C CA . PHE A 1 112 ? -14.584 0.033 8.728 1.00 86.56 112 PHE A CA 1
ATOM 868 C C . PHE A 1 112 ? -15.872 -0.416 8.029 1.00 86.56 112 PHE A C 1
ATOM 870 O O . PHE A 1 112 ? -16.855 -0.710 8.706 1.00 86.56 112 PHE A O 1
ATOM 877 N N . ALA A 1 113 ? -15.882 -0.528 6.697 1.00 85.94 113 ALA A N 1
ATOM 878 C CA . ALA A 1 113 ? -17.046 -1.030 5.967 1.00 85.94 113 ALA A CA 1
ATOM 879 C C . ALA A 1 113 ? -17.403 -2.472 6.372 1.00 85.94 113 ALA A C 1
ATOM 881 O O . ALA A 1 113 ? -18.568 -2.762 6.635 1.00 85.94 113 ALA A O 1
ATOM 882 N N . MET A 1 114 ? -16.410 -3.357 6.495 1.00 84.62 114 MET A N 1
ATOM 883 C CA . MET A 1 114 ? -16.617 -4.735 6.953 1.00 84.62 114 MET A CA 1
ATOM 884 C C . MET A 1 114 ? -17.115 -4.793 8.402 1.00 84.62 114 MET A C 1
ATOM 886 O O . MET A 1 114 ? -18.035 -5.547 8.711 1.00 84.62 114 MET A O 1
ATOM 890 N N . ALA A 1 115 ? -16.561 -3.965 9.290 1.00 82.94 115 ALA A N 1
ATOM 891 C CA . ALA A 1 115 ? -16.994 -3.900 10.682 1.00 82.94 115 ALA A CA 1
ATOM 892 C C . ALA A 1 115 ? -18.438 -3.382 10.832 1.00 82.94 115 ALA A C 1
ATOM 894 O O . ALA A 1 115 ? -19.159 -3.849 11.721 1.00 82.94 115 ALA A O 1
ATOM 895 N N . LYS A 1 116 ? -18.871 -2.474 9.941 1.00 78.75 116 LYS A N 1
ATOM 896 C CA . LYS A 1 116 ? -20.254 -1.976 9.853 1.00 78.75 116 LYS A CA 1
ATOM 897 C C . LYS A 1 116 ? -21.240 -3.014 9.320 1.00 78.75 116 LYS A C 1
ATOM 899 O O . LYS A 1 116 ? -22.350 -3.076 9.832 1.00 78.75 116 LYS A O 1
ATOM 904 N N . GLN A 1 117 ? -20.856 -3.859 8.359 1.00 73.44 117 GLN A N 1
ATOM 905 C CA . GLN A 1 117 ? -21.753 -4.886 7.792 1.00 73.44 117 GLN A CA 1
ATOM 906 C C . GLN A 1 117 ? -22.323 -5.857 8.848 1.00 73.44 117 GLN A C 1
ATOM 908 O O . GLN A 1 117 ? -23.390 -6.431 8.649 1.00 73.44 117 GLN A O 1
ATOM 913 N N . GLY A 1 118 ? -21.663 -6.012 10.002 1.00 66.00 118 GLY A N 1
ATOM 914 C CA . GLY A 1 118 ? -22.187 -6.767 11.148 1.00 66.00 118 GLY A CA 1
ATOM 915 C C . GLY A 1 118 ? -23.274 -6.048 11.969 1.00 66.00 118 GLY A C 1
ATOM 916 O O . GLY A 1 118 ? -23.721 -6.576 12.992 1.00 66.00 118 GLY A O 1
ATOM 917 N N . MET A 1 119 ? -23.681 -4.835 11.581 1.00 68.25 119 MET A N 1
ATOM 918 C CA . MET A 1 119 ? -24.639 -3.985 12.291 1.00 68.25 119 MET A CA 1
ATOM 919 C C . MET A 1 119 ? -25.862 -3.730 11.411 1.00 68.25 119 MET A C 1
ATOM 921 O O . MET A 1 119 ? -25.895 -2.815 10.603 1.00 68.25 119 MET A O 1
ATOM 925 N N . LEU A 1 120 ? -26.882 -4.564 11.590 1.00 54.09 120 LEU A N 1
ATOM 926 C CA . LEU A 1 120 ? -27.997 -4.732 10.657 1.00 54.09 120 LEU A CA 1
ATOM 927 C C . LEU A 1 120 ? -28.921 -3.518 10.406 1.00 54.09 120 LEU A C 1
ATOM 929 O O . LEU A 1 120 ? -29.819 -3.697 9.600 1.00 54.09 120 LEU A O 1
ATOM 933 N N . ASN A 1 121 ? -28.777 -2.334 11.029 1.00 56.25 121 ASN A N 1
ATOM 934 C CA . ASN A 1 121 ? -29.821 -1.286 10.919 1.00 56.25 121 ASN A CA 1
ATOM 935 C C . ASN A 1 121 ? -29.417 0.207 11.049 1.00 56.25 121 ASN A C 1
ATOM 937 O O . ASN A 1 121 ? -30.311 1.036 10.961 1.00 56.25 121 ASN A O 1
ATOM 941 N N . ASP A 1 122 ? -28.149 0.601 11.234 1.00 57.62 122 ASP A N 1
ATOM 942 C CA . ASP A 1 122 ? -27.805 2.009 11.571 1.00 57.62 122 ASP A CA 1
ATOM 943 C C . ASP A 1 122 ? -26.530 2.512 10.867 1.00 57.62 122 ASP A C 1
ATOM 945 O O . ASP A 1 122 ? -25.574 2.965 11.499 1.00 57.62 122 ASP A O 1
ATOM 949 N N . GLU A 1 123 ? -26.476 2.389 9.539 1.00 58.62 123 GLU A N 1
ATOM 950 C CA . GLU A 1 123 ? -25.245 2.633 8.773 1.00 58.62 123 GLU A CA 1
ATOM 951 C C . GLU A 1 123 ? -24.750 4.089 8.797 1.00 58.62 123 GLU A C 1
ATOM 953 O O . GLU A 1 123 ? -23.555 4.293 8.609 1.00 58.62 123 GLU A O 1
ATOM 958 N N . THR A 1 124 ? -25.610 5.081 9.066 1.00 66.50 124 THR A N 1
ATOM 959 C CA . THR A 1 124 ? -25.303 6.501 8.801 1.00 66.50 124 THR A CA 1
ATOM 960 C C . THR A 1 124 ? -24.877 7.332 10.014 1.00 66.50 124 THR A C 1
ATOM 962 O O . THR A 1 124 ? -24.265 8.383 9.847 1.00 66.50 124 THR A O 1
ATOM 965 N N . GLU A 1 125 ? -25.190 6.918 11.247 1.00 77.62 125 GLU A N 1
ATOM 966 C CA . GLU A 1 125 ? -24.996 7.779 12.435 1.00 77.62 125 GLU A CA 1
ATOM 967 C C . GLU A 1 125 ? -23.523 7.929 12.847 1.00 77.62 125 GLU A C 1
ATOM 969 O O . GLU A 1 125 ? -23.143 8.910 13.488 1.00 77.62 125 GLU A O 1
ATOM 974 N N . LEU A 1 126 ? -22.680 6.964 12.469 1.00 81.69 126 LEU A N 1
ATOM 975 C CA . LEU A 1 126 ? -21.259 6.941 12.819 1.00 81.69 126 LEU A CA 1
ATOM 976 C C . LEU A 1 126 ? -20.326 7.316 11.659 1.00 81.69 126 LEU A C 1
ATOM 978 O O . LEU A 1 126 ? -19.120 7.447 11.874 1.00 81.69 126 LEU A O 1
ATOM 982 N N . ASP A 1 127 ? -20.861 7.530 10.454 1.00 84.81 127 ASP A N 1
ATOM 983 C CA . ASP A 1 127 ? -20.063 7.714 9.237 1.00 84.81 127 ASP A CA 1
ATOM 984 C C . ASP A 1 127 ? -19.093 8.888 9.339 1.00 84.81 127 ASP A C 1
ATOM 986 O O . ASP A 1 127 ? -17.900 8.712 9.101 1.00 84.81 127 ASP A O 1
ATOM 990 N N . THR A 1 128 ? -19.554 10.049 9.808 1.00 87.50 128 THR A N 1
ATOM 991 C CA . THR A 1 128 ? -18.692 11.226 10.001 1.00 87.50 128 THR A CA 1
ATOM 992 C C . THR A 1 128 ? -17.530 10.937 10.957 1.00 87.50 128 THR A C 1
ATOM 994 O O . THR A 1 128 ? -16.400 11.358 10.715 1.00 87.50 128 THR A O 1
ATOM 997 N N . TYR A 1 129 ? -17.767 10.172 12.028 1.00 87.44 129 TYR A N 1
ATOM 998 C CA . TYR A 1 129 ? -16.723 9.799 12.988 1.00 87.44 129 TYR A CA 1
ATOM 999 C C . TYR A 1 129 ? -15.729 8.799 12.377 1.00 87.44 129 TYR A C 1
ATOM 1001 O O . TYR A 1 129 ? -14.519 8.886 12.612 1.00 87.44 129 TYR A O 1
ATOM 1009 N N . PHE A 1 130 ? -16.204 7.868 11.549 1.00 87.31 130 PHE A N 1
ATOM 1010 C CA . PHE A 1 130 ? -15.332 6.943 10.826 1.00 87.31 130 PHE A CA 1
ATOM 1011 C C . PHE A 1 130 ? -14.506 7.653 9.759 1.00 87.31 130 PHE A C 1
ATOM 1013 O O . PHE A 1 130 ? -13.306 7.406 9.672 1.00 87.31 130 PHE A O 1
ATOM 1020 N N . GLU A 1 131 ? -15.087 8.586 9.009 1.00 89.25 131 GLU A N 1
ATOM 1021 C CA . GLU A 1 131 ? -14.364 9.407 8.039 1.00 89.25 131 GLU A CA 1
ATOM 1022 C C . GLU A 1 131 ? -13.287 10.271 8.708 1.00 89.25 131 GLU A C 1
ATOM 1024 O O . G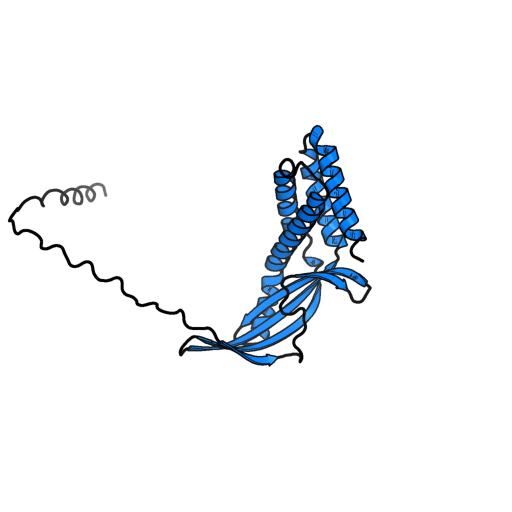LU A 1 131 ? -12.145 10.300 8.235 1.00 89.25 131 GLU A O 1
ATOM 1029 N N . GLU A 1 132 ? -13.607 10.909 9.845 1.00 89.69 132 GLU A N 1
ATOM 1030 C CA . GLU A 1 132 ? -12.622 11.631 10.664 1.00 89.69 132 GLU A CA 1
ATOM 1031 C C . GLU A 1 132 ? -11.470 10.708 11.084 1.00 89.69 132 GLU A C 1
ATOM 1033 O O . GLU A 1 132 ? -10.296 11.077 10.977 1.00 89.69 132 GLU A O 1
ATOM 1038 N N . THR A 1 133 ? -11.793 9.487 11.511 1.00 87.50 133 THR A N 1
ATOM 1039 C CA . THR A 1 133 ? -10.795 8.504 11.945 1.00 87.50 133 THR A CA 1
ATOM 1040 C C . THR A 1 133 ? -9.931 8.035 10.783 1.00 87.50 133 THR A C 1
ATOM 1042 O O . THR A 1 133 ? -8.710 8.084 10.881 1.00 87.50 133 THR A O 1
ATOM 1045 N N . ILE A 1 134 ? -10.521 7.649 9.651 1.00 88.62 134 ILE A N 1
ATOM 1046 C CA . ILE A 1 134 ? -9.805 7.234 8.435 1.00 88.62 134 ILE A CA 1
ATOM 1047 C C . ILE A 1 134 ? -8.839 8.338 7.977 1.00 88.62 134 ILE A C 1
ATOM 1049 O O . ILE A 1 134 ? -7.683 8.064 7.623 1.00 88.62 134 ILE A O 1
ATOM 1053 N N . ALA A 1 135 ? -9.282 9.598 8.015 1.00 88.00 135 ALA A N 1
ATOM 1054 C CA . ALA A 1 135 ? -8.441 10.743 7.691 1.00 88.00 135 ALA A CA 1
ATOM 1055 C C . ALA A 1 135 ? -7.280 10.912 8.686 1.00 88.00 135 ALA A C 1
ATOM 1057 O O . ALA A 1 135 ? -6.159 11.212 8.267 1.00 88.00 135 ALA A O 1
ATOM 1058 N N . ALA A 1 136 ? -7.517 10.700 9.983 1.00 87.44 136 ALA A N 1
ATOM 1059 C CA . ALA A 1 136 ? -6.487 10.765 11.017 1.00 87.44 136 ALA A CA 1
ATOM 1060 C C . ALA A 1 136 ? -5.473 9.610 10.917 1.00 87.44 136 ALA A C 1
ATOM 1062 O O . ALA A 1 136 ? -4.270 9.854 10.995 1.00 87.44 136 ALA A O 1
ATOM 1063 N N . VAL A 1 137 ? -5.921 8.379 10.652 1.00 85.56 137 VAL A N 1
ATOM 1064 C CA . VAL A 1 137 ? -5.048 7.210 10.428 1.00 85.56 137 VAL A CA 1
ATOM 1065 C C . VAL A 1 137 ? -4.098 7.472 9.269 1.00 85.56 137 VAL A C 1
ATOM 1067 O O . VAL A 1 137 ? -2.889 7.316 9.403 1.00 85.56 137 VAL A O 1
ATOM 1070 N N . SER A 1 138 ? -4.624 7.970 8.151 1.00 79.88 138 SER A N 1
ATOM 1071 C CA . SER A 1 138 ? -3.825 8.260 6.955 1.00 79.88 138 SER A CA 1
ATOM 1072 C C . SER A 1 138 ? -2.724 9.305 7.202 1.00 79.88 138 SER A C 1
ATOM 1074 O O . SER A 1 138 ? -1.707 9.297 6.513 1.00 79.88 138 SER A O 1
ATOM 1076 N N . LYS A 1 139 ? -2.912 10.200 8.183 1.00 78.62 139 LYS A N 1
ATOM 1077 C CA . LYS A 1 139 ? -1.928 11.222 8.580 1.00 78.62 139 LYS A CA 1
ATOM 1078 C C . LYS A 1 139 ? -0.908 10.720 9.605 1.00 78.62 139 LYS A C 1
ATOM 1080 O O . LYS A 1 139 ? 0.209 11.226 9.623 1.00 78.62 139 LYS A O 1
ATOM 1085 N N . ASN A 1 140 ? -1.297 9.764 10.449 1.00 69.69 140 ASN A N 1
ATOM 1086 C CA . ASN A 1 140 ? -0.548 9.386 11.651 1.00 69.69 140 ASN A CA 1
ATOM 1087 C C . ASN A 1 140 ? 0.089 7.994 11.585 1.00 69.69 140 ASN A C 1
ATOM 1089 O O . ASN A 1 140 ? 0.924 7.681 12.433 1.00 69.69 140 ASN A O 1
ATOM 1093 N N . VAL A 1 141 ? -0.282 7.142 10.621 1.00 69.62 141 VAL A N 1
ATOM 1094 C CA . VAL A 1 141 ? 0.387 5.847 10.454 1.00 69.62 141 VAL A CA 1
ATOM 1095 C C . VAL A 1 141 ? 1.860 6.094 10.178 1.00 69.62 141 VAL A C 1
ATOM 1097 O O . VAL A 1 141 ? 2.234 6.787 9.230 1.00 69.62 141 VAL A O 1
ATOM 1100 N N . ASN A 1 142 ? 2.700 5.483 11.009 1.00 70.81 142 ASN A N 1
ATOM 1101 C CA . ASN A 1 142 ? 4.132 5.514 10.819 1.00 70.81 142 ASN A CA 1
ATOM 1102 C C . ASN A 1 142 ? 4.519 4.666 9.596 1.00 70.81 142 ASN A C 1
ATOM 1104 O O . ASN A 1 142 ? 4.868 3.491 9.696 1.00 70.81 142 ASN A O 1
ATOM 1108 N N . ILE A 1 143 ? 4.475 5.296 8.427 1.00 68.94 143 ILE A N 1
ATOM 1109 C CA . ILE A 1 143 ? 4.845 4.721 7.131 1.00 68.94 143 ILE A CA 1
ATOM 1110 C C . ILE A 1 143 ? 6.309 4.264 7.055 1.00 68.94 143 ILE A C 1
ATOM 1112 O O . ILE A 1 143 ? 6.651 3.525 6.135 1.00 68.94 143 ILE A O 1
ATOM 1116 N N . SER A 1 144 ? 7.166 4.645 8.014 1.00 64.88 144 SER A N 1
ATOM 1117 C CA . SER A 1 144 ? 8.534 4.109 8.098 1.00 64.88 144 SER A CA 1
ATOM 1118 C C . SER A 1 144 ? 8.574 2.611 8.421 1.00 64.88 144 SER A C 1
ATOM 1120 O O . SER A 1 144 ? 9.567 1.963 8.110 1.00 64.88 144 SER A O 1
ATOM 1122 N N . GLY A 1 145 ? 7.492 2.045 8.971 1.00 77.44 145 GLY A N 1
ATOM 1123 C CA . GLY A 1 145 ? 7.378 0.609 9.240 1.00 77.44 145 GLY A CA 1
ATOM 1124 C C . GLY A 1 145 ? 7.146 -0.263 7.999 1.00 77.44 145 GLY A C 1
ATOM 1125 O O . GLY A 1 145 ? 7.129 -1.484 8.122 1.00 77.44 145 GLY A O 1
ATOM 1126 N N . ALA A 1 146 ? 6.951 0.328 6.815 1.00 89.06 146 ALA A N 1
ATOM 1127 C CA . ALA A 1 146 ? 6.798 -0.423 5.573 1.00 89.06 146 ALA A CA 1
ATOM 1128 C C . ALA A 1 146 ? 8.166 -0.763 4.963 1.00 89.06 146 ALA A C 1
ATOM 1130 O O . ALA A 1 146 ? 8.905 0.127 4.533 1.00 89.06 146 ALA A O 1
ATOM 1131 N N . MET A 1 147 ? 8.484 -2.054 4.881 1.00 92.25 147 MET A N 1
ATOM 1132 C CA . MET A 1 147 ? 9.755 -2.547 4.343 1.00 92.25 147 MET A CA 1
ATOM 1133 C C . MET A 1 147 ? 9.572 -3.083 2.930 1.00 92.25 147 MET A C 1
ATOM 1135 O O . MET A 1 147 ? 8.564 -3.723 2.641 1.00 92.25 147 MET A O 1
ATOM 1139 N N . ASN A 1 148 ? 10.534 -2.823 2.046 1.00 95.25 148 ASN A N 1
ATOM 1140 C CA . ASN A 1 148 ? 10.557 -3.451 0.729 1.00 95.25 148 ASN A CA 1
ATOM 1141 C C . ASN A 1 148 ? 10.886 -4.938 0.895 1.00 95.25 148 ASN A C 1
ATOM 1143 O O . ASN A 1 148 ? 11.820 -5.279 1.616 1.00 95.25 148 ASN A O 1
ATOM 1147 N N . VAL A 1 149 ? 10.088 -5.796 0.265 1.00 96.31 149 VAL A N 1
ATOM 1148 C CA . VAL A 1 149 ? 10.210 -7.258 0.381 1.00 96.31 149 VAL A CA 1
ATOM 1149 C C . VAL A 1 149 ? 10.495 -7.924 -0.956 1.00 96.31 149 VAL A C 1
ATOM 1151 O O . VAL A 1 149 ? 11.159 -8.951 -0.991 1.00 96.31 149 VAL A O 1
ATOM 1154 N N . GLU A 1 150 ? 10.028 -7.339 -2.058 1.00 96.81 150 GLU A N 1
ATOM 1155 C CA . GLU A 1 150 ? 10.237 -7.868 -3.402 1.00 96.81 150 GLU A CA 1
ATOM 1156 C C . GLU A 1 150 ? 10.283 -6.728 -4.418 1.00 96.81 150 GLU A C 1
ATOM 1158 O O . GLU A 1 150 ? 9.604 -5.711 -4.258 1.00 96.81 150 GLU A O 1
ATOM 1163 N N . ASP A 1 151 ? 11.024 -6.948 -5.498 1.00 98.12 151 ASP A N 1
ATOM 1164 C CA . ASP A 1 151 ? 11.149 -6.034 -6.626 1.00 98.12 151 ASP A CA 1
ATOM 1165 C C . ASP A 1 151 ? 10.901 -6.781 -7.941 1.00 98.12 151 ASP A C 1
ATOM 1167 O O . ASP A 1 151 ? 11.226 -7.960 -8.089 1.00 98.12 151 ASP A O 1
ATOM 1171 N N . TYR A 1 152 ? 10.336 -6.080 -8.918 1.00 98.50 152 TYR A N 1
ATOM 1172 C CA . TYR A 1 152 ? 10.087 -6.596 -10.258 1.00 98.50 152 TYR A CA 1
ATOM 1173 C C . TYR A 1 152 ? 10.250 -5.482 -11.286 1.00 98.50 152 TYR A C 1
ATOM 1175 O O . TYR A 1 152 ? 9.890 -4.333 -11.028 1.00 98.50 152 TYR A O 1
ATOM 1183 N N . TRP A 1 153 ? 10.765 -5.800 -12.473 1.00 98.44 153 TRP A N 1
ATOM 1184 C CA . TRP A 1 153 ? 10.844 -4.822 -13.553 1.00 98.44 153 TRP A CA 1
ATOM 1185 C C . TRP A 1 153 ? 10.571 -5.424 -14.927 1.00 98.44 153 TRP A C 1
ATOM 1187 O O . TRP A 1 153 ? 10.846 -6.593 -15.191 1.00 98.44 153 TRP A O 1
ATOM 1197 N N . GLU A 1 154 ? 10.065 -4.574 -15.818 1.00 98.31 154 GLU A N 1
ATOM 1198 C CA . GLU A 1 154 ? 9.787 -4.862 -17.224 1.00 98.31 154 GLU A CA 1
ATOM 1199 C C . GLU A 1 154 ? 10.413 -3.781 -18.101 1.00 98.31 154 GLU A C 1
ATOM 1201 O O . GLU A 1 154 ? 10.338 -2.595 -17.781 1.00 98.31 154 GLU A O 1
ATOM 1206 N N . TYR A 1 155 ? 10.999 -4.180 -19.226 1.00 98.31 155 TYR A N 1
ATOM 1207 C CA . TYR A 1 155 ? 11.296 -3.284 -20.335 1.00 98.31 155 TYR A CA 1
ATOM 1208 C C . TYR A 1 155 ? 10.167 -3.396 -21.357 1.00 98.31 155 TYR A C 1
ATOM 1210 O O . TYR A 1 155 ? 9.898 -4.477 -21.884 1.00 98.31 155 TYR A O 1
ATOM 1218 N N . ILE A 1 156 ? 9.482 -2.284 -21.597 1.00 97.94 156 ILE A N 1
ATOM 1219 C CA . ILE A 1 156 ? 8.211 -2.220 -22.314 1.00 97.94 156 ILE A CA 1
ATOM 1220 C C . ILE A 1 156 ? 8.374 -1.357 -23.560 1.00 97.94 156 ILE A C 1
ATOM 1222 O O . ILE A 1 156 ? 9.010 -0.303 -23.516 1.00 97.94 156 ILE A O 1
ATOM 1226 N N . GLN A 1 157 ? 7.747 -1.784 -24.652 1.00 97.19 157 GLN A N 1
ATOM 1227 C CA . GLN A 1 157 ? 7.412 -0.950 -25.797 1.00 97.19 157 GLN A CA 1
ATOM 1228 C C . GLN A 1 157 ? 5.910 -0.667 -25.790 1.00 97.19 157 GLN A C 1
ATOM 1230 O O . GLN A 1 157 ? 5.093 -1.586 -25.809 1.00 97.19 157 GLN A O 1
ATOM 1235 N N . GLU A 1 158 ? 5.550 0.610 -25.767 1.00 95.81 158 GLU A N 1
ATOM 1236 C CA . GLU A 1 158 ? 4.175 1.079 -25.894 1.00 95.81 158 GLU A CA 1
ATOM 1237 C C . GLU A 1 158 ? 4.005 1.727 -27.266 1.00 95.81 158 GLU A C 1
ATOM 1239 O O . GLU A 1 158 ? 4.748 2.645 -27.622 1.00 95.81 158 GLU A O 1
ATOM 1244 N N . ILE A 1 159 ? 3.037 1.228 -28.030 1.00 94.44 159 ILE A N 1
ATOM 1245 C CA . ILE A 1 159 ? 2.705 1.698 -29.372 1.00 94.44 159 ILE A CA 1
ATOM 1246 C C . ILE A 1 159 ? 1.318 2.338 -29.316 1.00 94.44 159 ILE A C 1
ATOM 1248 O O . ILE A 1 159 ? 0.350 1.691 -28.913 1.00 94.44 159 ILE A O 1
ATOM 1252 N N . GLN A 1 160 ? 1.225 3.598 -29.733 1.00 91.56 160 GLN A N 1
ATOM 1253 C CA . GLN A 1 160 ? -0.013 4.365 -29.816 1.00 91.56 160 GLN A CA 1
ATOM 1254 C C . GLN A 1 160 ? -0.111 5.002 -31.207 1.00 91.56 160 GLN A C 1
ATOM 1256 O O . GLN A 1 160 ? 0.547 6.002 -31.497 1.00 91.56 160 GLN A O 1
ATOM 1261 N N . GLY A 1 161 ? -0.921 4.401 -32.083 1.00 87.88 161 GLY A N 1
ATOM 1262 C CA . GLY A 1 161 ? -0.939 4.764 -33.504 1.00 87.88 161 GLY A CA 1
ATOM 1263 C C . GLY A 1 161 ? 0.444 4.561 -34.132 1.00 87.88 161 GLY A C 1
ATOM 1264 O O . GLY A 1 161 ? 1.030 3.491 -33.986 1.00 87.88 161 GLY A O 1
ATOM 1265 N N . ASP A 1 162 ? 0.980 5.607 -34.763 1.00 88.06 162 ASP A N 1
ATOM 1266 C CA . ASP A 1 162 ? 2.313 5.594 -35.391 1.00 88.06 162 ASP A CA 1
ATOM 1267 C C . ASP A 1 162 ? 3.457 5.913 -34.411 1.00 88.06 162 ASP A C 1
ATOM 1269 O O . ASP A 1 162 ? 4.634 5.866 -34.773 1.00 88.06 162 ASP A O 1
ATOM 1273 N N . SER A 1 163 ? 3.136 6.258 -33.161 1.00 89.88 163 SER A N 1
ATOM 1274 C CA . SER A 1 163 ? 4.134 6.564 -32.135 1.00 89.88 163 SER A CA 1
ATOM 1275 C C . SER A 1 163 ? 4.498 5.315 -31.341 1.00 89.88 163 SER A C 1
ATOM 1277 O O . SER A 1 163 ? 3.629 4.578 -30.884 1.00 89.88 163 SER A O 1
ATOM 1279 N N . SER A 1 164 ? 5.795 5.105 -31.121 1.00 93.12 164 SER A N 1
ATOM 1280 C CA . SER A 1 164 ? 6.320 4.057 -30.246 1.00 93.12 164 SER A CA 1
ATOM 1281 C C . SER A 1 164 ? 7.267 4.677 -29.231 1.00 93.12 164 SER A C 1
ATOM 1283 O O . SER A 1 164 ? 8.176 5.421 -29.598 1.00 93.12 164 SER A O 1
ATOM 1285 N N . ARG A 1 165 ? 7.107 4.320 -27.957 1.00 95.31 165 ARG A N 1
ATOM 1286 C CA . ARG A 1 165 ? 8.054 4.666 -26.892 1.00 95.31 165 ARG A CA 1
ATOM 1287 C C . ARG A 1 165 ? 8.485 3.419 -26.144 1.00 95.31 165 ARG A C 1
ATOM 1289 O O 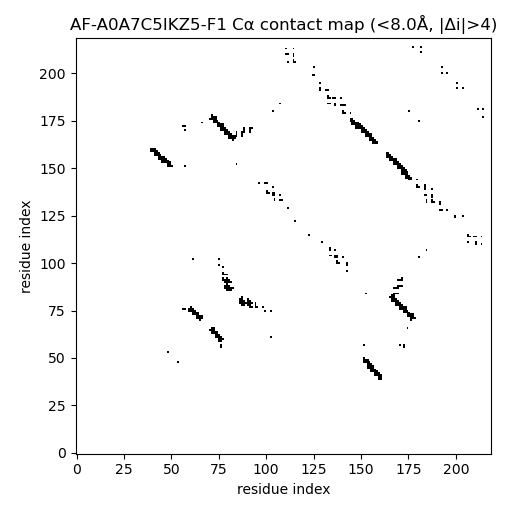. ARG A 1 165 ? 7.687 2.508 -25.944 1.00 95.31 165 ARG A O 1
ATOM 1296 N N . THR A 1 166 ? 9.735 3.399 -25.699 1.00 97.81 166 THR A N 1
ATOM 1297 C CA . THR A 1 166 ? 10.232 2.354 -24.807 1.00 97.81 166 THR A CA 1
ATOM 1298 C C . THR A 1 166 ? 10.573 2.924 -23.442 1.00 97.81 166 THR A C 1
ATOM 1300 O O . THR A 1 166 ? 11.044 4.056 -23.313 1.00 97.81 166 THR A O 1
ATOM 1303 N N . TYR A 1 167 ? 10.296 2.150 -22.400 1.00 98.19 167 TYR A N 1
ATOM 1304 C CA . TYR A 1 167 ? 10.587 2.530 -21.025 1.00 98.19 167 TYR A CA 1
ATOM 1305 C C . TYR A 1 167 ? 10.694 1.295 -20.133 1.00 98.19 167 TYR A C 1
ATOM 1307 O O . TYR A 1 167 ? 10.208 0.214 -20.456 1.00 98.19 167 TYR A O 1
ATOM 1315 N N . TYR A 1 168 ? 11.341 1.469 -18.990 1.00 98.56 168 TYR A N 1
ATOM 1316 C CA . TYR A 1 168 ? 11.335 0.519 -17.894 1.00 98.56 168 TYR A CA 1
ATOM 1317 C C . TYR A 1 168 ? 10.175 0.832 -16.962 1.00 98.56 168 TYR A C 1
ATOM 1319 O O . TYR A 1 168 ? 10.028 1.979 -16.538 1.00 98.56 168 TYR A O 1
ATOM 1327 N N . ARG A 1 169 ? 9.396 -0.188 -16.612 1.00 98.19 169 ARG A N 1
ATOM 1328 C CA . ARG A 1 169 ? 8.467 -0.184 -15.482 1.00 98.19 169 ARG A CA 1
ATOM 1329 C C . ARG A 1 169 ? 9.135 -0.930 -14.334 1.00 98.19 169 ARG A C 1
ATOM 1331 O O . ARG A 1 169 ? 9.505 -2.085 -14.502 1.00 98.19 169 ARG A O 1
ATOM 1338 N N . TYR A 1 170 ? 9.300 -0.274 -13.193 1.00 98.62 170 TYR A N 1
ATOM 1339 C CA . TYR A 1 170 ? 9.848 -0.870 -11.975 1.00 98.62 170 TYR A CA 1
ATOM 1340 C C . TYR A 1 170 ? 8.755 -0.892 -10.910 1.00 98.62 170 TYR A C 1
ATOM 1342 O O . TYR A 1 170 ? 8.123 0.135 -10.672 1.00 98.62 170 TYR A O 1
ATOM 1350 N N . VAL A 1 171 ? 8.523 -2.046 -10.293 1.00 98.38 171 VAL A N 1
ATOM 1351 C CA . VAL A 1 171 ? 7.484 -2.278 -9.287 1.00 98.38 171 VAL A CA 1
ATOM 1352 C C . VAL A 1 171 ? 8.147 -2.785 -8.012 1.00 98.38 171 VAL A C 1
ATOM 1354 O O . VAL A 1 171 ? 8.800 -3.824 -8.021 1.00 98.38 171 VAL A O 1
ATOM 1357 N N . LYS A 1 172 ? 7.962 -2.053 -6.914 1.00 98.06 172 LYS A N 1
ATOM 1358 C CA . LYS A 1 172 ? 8.451 -2.413 -5.578 1.00 98.06 172 LYS A CA 1
ATOM 1359 C C . LYS A 1 172 ? 7.279 -2.867 -4.725 1.00 98.06 172 LYS A C 1
ATOM 1361 O O . LYS A 1 172 ? 6.289 -2.136 -4.619 1.00 98.06 172 LYS A O 1
ATOM 1366 N N . ARG A 1 173 ? 7.379 -4.043 -4.109 1.00 97.31 173 ARG A N 1
ATOM 1367 C CA . ARG A 1 173 ? 6.420 -4.534 -3.116 1.00 97.31 173 ARG A CA 1
ATOM 1368 C C . ARG A 1 173 ? 6.923 -4.172 -1.727 1.00 97.31 173 ARG A C 1
ATOM 1370 O O . ARG A 1 173 ? 8.068 -4.463 -1.377 1.00 97.31 173 ARG A O 1
ATOM 1377 N N . TYR A 1 174 ? 6.067 -3.544 -0.934 1.00 95.88 174 TYR A N 1
ATOM 1378 C CA . TYR A 1 174 ? 6.323 -3.274 0.474 1.00 95.88 174 TYR A CA 1
ATOM 1379 C C . TYR A 1 174 ? 5.365 -4.080 1.340 1.00 95.88 174 TYR A C 1
ATOM 1381 O O . TYR A 1 174 ? 4.214 -4.288 0.957 1.00 95.88 174 TYR A O 1
ATOM 1389 N N . ALA A 1 175 ? 5.838 -4.491 2.509 1.00 95.12 175 ALA A N 1
ATOM 1390 C CA . ALA A 1 175 ? 5.040 -5.099 3.558 1.00 95.12 175 ALA A CA 1
ATOM 1391 C C . ALA A 1 175 ? 5.022 -4.179 4.782 1.00 95.12 175 ALA A C 1
ATOM 1393 O O . ALA A 1 175 ? 6.066 -3.691 5.220 1.00 95.12 175 ALA A O 1
ATOM 1394 N N . MET A 1 176 ? 3.834 -3.952 5.332 1.00 92.19 176 MET A N 1
ATOM 1395 C CA . MET A 1 176 ? 3.623 -3.285 6.612 1.00 92.19 176 MET A CA 1
ATOM 1396 C C . MET A 1 176 ? 2.962 -4.267 7.568 1.00 92.19 176 MET A C 1
ATOM 1398 O O . MET A 1 176 ? 1.951 -4.880 7.232 1.00 92.19 176 MET A O 1
ATOM 1402 N N . ASP A 1 177 ? 3.519 -4.388 8.764 1.00 90.94 177 ASP A N 1
ATOM 1403 C CA . ASP A 1 177 ? 2.923 -5.174 9.835 1.00 90.94 177 ASP A CA 1
ATOM 1404 C C . ASP A 1 177 ? 1.494 -4.693 10.159 1.00 90.94 177 ASP A C 1
ATOM 1406 O O . ASP A 1 177 ? 1.244 -3.494 10.331 1.00 90.94 177 ASP A O 1
ATOM 1410 N N . TYR A 1 178 ? 0.542 -5.629 10.222 1.00 90.50 178 TYR A N 1
ATOM 1411 C CA . TYR A 1 178 ? -0.862 -5.285 10.435 1.00 90.50 178 TYR A CA 1
ATOM 1412 C C . TYR A 1 178 ? -1.105 -4.720 11.839 1.00 90.50 178 TYR A C 1
ATOM 1414 O O . TYR A 1 178 ? -1.935 -3.821 11.991 1.00 90.50 178 TYR A O 1
ATOM 1422 N N . GLU A 1 179 ? -0.354 -5.159 12.857 1.00 88.31 179 GLU A N 1
ATOM 1423 C CA . GLU A 1 179 ? -0.494 -4.588 14.202 1.00 88.31 179 GLU A CA 1
ATOM 1424 C C . GLU A 1 179 ? -0.102 -3.111 14.230 1.00 88.31 179 GLU A C 1
ATOM 1426 O O . GLU A 1 179 ? -0.717 -2.312 14.934 1.00 88.31 179 GLU A O 1
ATOM 1431 N N . THR A 1 180 ? 0.924 -2.727 13.469 1.00 86.62 180 THR A N 1
ATOM 1432 C CA . THR A 1 180 ? 1.338 -1.325 13.330 1.00 86.62 180 THR A CA 1
ATOM 1433 C C . THR A 1 180 ? 0.197 -0.470 12.777 1.00 86.62 180 THR A C 1
ATOM 1435 O O . THR A 1 180 ? -0.077 0.615 13.297 1.00 86.62 180 THR A O 1
ATOM 1438 N N . TYR A 1 181 ? -0.525 -0.984 11.780 1.00 87.50 181 TYR A N 1
ATOM 1439 C CA . TYR A 1 181 ? -1.740 -0.353 11.271 1.00 87.50 181 TYR A CA 1
ATOM 1440 C C . TYR A 1 181 ? -2.846 -0.285 12.341 1.00 87.50 181 TYR A C 1
ATOM 1442 O O . TYR A 1 181 ? -3.395 0.792 12.577 1.00 87.50 181 TYR A O 1
ATOM 1450 N N . GLN A 1 182 ? -3.135 -1.379 13.054 1.00 86.69 182 GLN A N 1
ATOM 1451 C CA . GLN A 1 182 ? -4.165 -1.394 14.103 1.00 86.69 182 GLN A CA 1
ATOM 1452 C C . GLN A 1 182 ? -3.860 -0.422 15.250 1.00 86.69 182 GLN A C 1
ATOM 1454 O O . GLN A 1 182 ? -4.752 0.290 15.717 1.00 86.69 182 GLN A O 1
ATOM 1459 N N . LYS A 1 183 ? -2.596 -0.339 15.681 1.00 86.81 183 LYS A N 1
ATOM 1460 C CA . LYS A 1 183 ? -2.138 0.623 16.695 1.00 86.81 183 LYS A CA 1
ATOM 1461 C C . LYS A 1 183 ? -2.430 2.056 16.248 1.00 86.81 183 LYS A C 1
ATOM 1463 O O . LYS A 1 183 ? -2.951 2.841 17.038 1.00 86.81 183 LYS A O 1
ATOM 1468 N N . ALA A 1 184 ? -2.179 2.377 14.980 1.00 86.06 184 ALA A N 1
ATOM 1469 C CA . ALA A 1 184 ? -2.481 3.694 14.430 1.00 86.06 184 ALA A CA 1
ATOM 1470 C C . ALA A 1 184 ? -3.991 3.970 14.322 1.00 86.06 184 ALA A C 1
ATOM 1472 O O . ALA A 1 184 ? -4.422 5.083 14.620 1.00 86.06 184 ALA A O 1
ATOM 1473 N N . VAL A 1 185 ? -4.806 2.970 13.957 1.00 86.81 185 VAL A N 1
ATOM 1474 C CA . VAL A 1 185 ? -6.279 3.073 13.987 1.00 86.81 185 VAL A CA 1
ATOM 1475 C C . VAL A 1 185 ? -6.771 3.396 15.390 1.00 86.81 185 VAL A C 1
ATOM 1477 O O . VAL A 1 185 ? -7.523 4.353 15.568 1.00 86.81 185 VAL A O 1
ATOM 1480 N N . LYS A 1 186 ? -6.298 2.662 16.400 1.00 85.88 186 LYS A N 1
ATOM 1481 C CA . LYS A 1 186 ? -6.675 2.886 17.798 1.00 85.88 186 LYS A CA 1
ATOM 1482 C C . LYS A 1 186 ? -6.298 4.292 18.271 1.00 85.88 186 LYS A C 1
ATOM 1484 O O . LYS A 1 186 ? -7.141 4.998 18.816 1.00 85.88 186 LYS A O 1
ATOM 1489 N N . GLN A 1 187 ? -5.066 4.722 18.004 1.00 87.06 187 GLN A N 1
ATOM 1490 C CA . GLN A 1 187 ? -4.591 6.064 18.357 1.00 87.06 187 GLN A CA 1
ATOM 1491 C C . GLN A 1 187 ? -5.391 7.174 17.661 1.00 87.06 187 GLN A C 1
ATOM 1493 O O . GLN A 1 187 ? -5.690 8.198 18.271 1.00 87.06 187 GLN A O 1
ATOM 1498 N N . ALA A 1 188 ? -5.756 6.980 16.392 1.00 87.75 188 ALA A N 1
ATOM 1499 C CA . ALA A 1 188 ? -6.581 7.926 15.647 1.00 87.75 188 ALA A CA 1
ATOM 1500 C C . ALA A 1 188 ? -8.029 7.976 16.156 1.00 87.75 188 ALA A C 1
ATOM 1502 O O . ALA A 1 188 ? -8.655 9.034 16.123 1.00 87.75 188 ALA A O 1
ATOM 1503 N N . TRP A 1 189 ? -8.548 6.849 16.641 1.00 85.75 189 TRP A N 1
ATOM 1504 C CA . TRP A 1 189 ? -9.910 6.733 17.141 1.00 85.75 189 TRP A CA 1
ATOM 1505 C C . TRP A 1 189 ? -10.110 7.382 18.516 1.00 85.75 189 TRP A C 1
ATOM 1507 O O . TRP A 1 189 ? -11.132 8.024 18.744 1.00 85.75 189 TRP A O 1
ATOM 1517 N N . GLU A 1 190 ? -9.146 7.268 19.433 1.00 87.94 190 GLU A N 1
ATOM 1518 C CA . GLU A 1 190 ? -9.245 7.801 20.804 1.00 87.94 190 GLU A CA 1
ATOM 1519 C C . GLU A 1 190 ? -9.776 9.249 20.922 1.00 87.94 190 GLU A C 1
ATOM 1521 O O . GLU A 1 190 ? -10.669 9.491 21.743 1.00 87.94 190 GLU A O 1
ATOM 1526 N N . PRO A 1 191 ? -9.288 10.242 20.150 1.00 89.12 191 PRO A N 1
ATOM 1527 C CA . PRO A 1 191 ? -9.831 11.598 20.202 1.00 89.12 191 PRO A CA 1
ATOM 1528 C C . PRO A 1 191 ? -11.226 11.715 19.573 1.00 89.12 191 PRO A C 1
ATOM 1530 O O . PRO A 1 191 ? -12.024 12.533 20.030 1.00 89.12 191 PRO A O 1
ATOM 1533 N N . VAL A 1 192 ? -11.534 10.913 18.551 1.00 87.56 192 VAL A N 1
ATOM 1534 C CA . VAL A 1 192 ? -12.841 10.904 17.878 1.00 87.56 192 VAL A CA 1
ATOM 1535 C C . VAL A 1 192 ? -13.907 10.307 18.796 1.00 87.56 192 VAL A C 1
ATOM 1537 O O . VAL A 1 192 ? -14.974 10.895 18.954 1.00 87.56 192 VAL A O 1
ATOM 1540 N N . ALA A 1 193 ? -13.583 9.221 19.502 1.00 85.94 193 ALA A N 1
ATOM 1541 C CA . ALA A 1 193 ? -14.459 8.538 20.454 1.00 85.94 193 ALA A CA 1
ATOM 1542 C C . ALA A 1 193 ? -15.028 9.473 21.532 1.00 85.94 193 ALA A C 1
ATOM 1544 O O . ALA A 1 193 ? -16.177 9.343 21.951 1.00 85.94 193 ALA A O 1
ATOM 1545 N N . LYS A 1 194 ? -14.232 10.458 21.967 1.00 88.56 194 LYS A N 1
ATOM 1546 C CA . LYS A 1 194 ? -14.638 11.455 22.970 1.00 88.56 194 LYS A CA 1
ATOM 1547 C C . LYS A 1 194 ? -15.732 12.402 22.467 1.00 88.56 194 LYS A C 1
ATOM 1549 O O . LYS A 1 194 ? -16.425 12.992 23.290 1.00 88.56 194 LYS A O 1
ATOM 1554 N N . LYS A 1 195 ? -15.884 12.549 21.147 1.00 90.19 195 LYS A N 1
ATOM 1555 C CA . LYS A 1 195 ? -16.905 13.388 20.502 1.00 90.19 195 LYS A CA 1
ATOM 1556 C C . LYS A 1 195 ? -18.209 12.635 20.216 1.00 90.19 195 LYS A C 1
ATOM 1558 O O . LYS A 1 195 ? -19.166 13.257 19.761 1.00 90.19 195 LYS A O 1
ATOM 1563 N N . ILE A 1 196 ? -18.236 11.317 20.427 1.00 88.31 196 ILE A N 1
ATOM 1564 C CA . ILE A 1 196 ? -19.393 10.478 20.109 1.00 88.31 196 ILE A CA 1
ATOM 1565 C C . ILE A 1 196 ? -20.476 10.664 21.186 1.00 88.31 196 ILE A C 1
ATOM 1567 O O . ILE A 1 196 ? -20.176 10.526 22.382 1.00 88.31 196 ILE A O 1
ATOM 1571 N N . PRO A 1 197 ? -21.728 10.959 20.786 1.00 88.25 197 PRO A N 1
ATOM 1572 C CA . PRO A 1 197 ? -22.871 11.050 21.682 1.00 88.25 197 PRO A CA 1
ATOM 1573 C C . PRO A 1 197 ? -23.051 9.781 22.533 1.00 88.25 197 PRO A C 1
ATOM 1575 O O . PRO A 1 197 ? -22.789 8.679 22.044 1.00 88.25 197 PRO A O 1
ATOM 1578 N N . PRO A 1 198 ? -23.477 9.887 23.807 1.00 87.56 198 PRO A N 1
ATOM 1579 C CA . PRO A 1 198 ? -23.610 8.733 24.702 1.00 87.56 198 PRO A CA 1
ATOM 1580 C C . PRO A 1 198 ? -24.472 7.586 24.153 1.00 87.56 198 PRO A C 1
ATOM 1582 O O . PRO A 1 198 ? -24.140 6.424 24.368 1.00 87.56 198 PRO A O 1
ATOM 1585 N N . ASP A 1 199 ? -25.534 7.909 23.422 1.00 85.81 199 ASP A N 1
ATOM 1586 C CA . ASP A 1 199 ? -26.455 6.986 22.752 1.00 85.81 199 ASP A CA 1
ATOM 1587 C C . ASP A 1 199 ? -25.799 6.188 21.612 1.00 85.81 199 ASP A C 1
ATOM 1589 O O . ASP A 1 199 ? -26.217 5.067 21.318 1.00 85.81 199 ASP A O 1
ATOM 1593 N N . LEU A 1 200 ? -24.714 6.710 21.033 1.00 85.50 200 LEU A N 1
ATOM 1594 C CA . LEU A 1 200 ? -23.954 6.065 19.961 1.00 85.50 200 LEU A CA 1
ATOM 1595 C C . LEU A 1 200 ? -22.684 5.354 20.451 1.00 85.50 200 LEU A C 1
ATOM 1597 O O . LEU A 1 200 ? -22.066 4.613 19.685 1.00 85.50 200 LEU A O 1
ATOM 1601 N N . LYS A 1 201 ? -22.288 5.521 21.722 1.00 84.31 201 LYS A N 1
ATOM 1602 C CA . LYS A 1 201 ? -21.042 4.936 22.255 1.00 84.31 201 LYS A CA 1
ATOM 1603 C C . LYS A 1 201 ? -21.009 3.416 22.166 1.00 84.31 201 LYS A C 1
ATOM 1605 O O . LYS A 1 201 ? -20.044 2.873 21.644 1.00 84.31 201 LYS A O 1
ATOM 1610 N N . ALA A 1 202 ? -22.077 2.740 22.589 1.00 84.62 202 ALA A N 1
ATOM 1611 C CA . ALA A 1 202 ? -22.145 1.277 22.543 1.00 84.62 202 ALA A CA 1
ATOM 1612 C C . ALA A 1 202 ? -22.075 0.738 21.100 1.00 84.62 202 ALA A C 1
ATOM 1614 O O . ALA A 1 202 ? -21.447 -0.288 20.837 1.00 84.62 202 ALA A O 1
ATOM 1615 N N . LYS A 1 203 ? -22.685 1.453 20.142 1.00 82.88 203 LYS A N 1
ATOM 1616 C CA . LYS A 1 203 ? -22.588 1.140 18.707 1.00 82.88 203 LYS A CA 1
ATOM 1617 C C . LYS A 1 203 ? -21.144 1.293 18.220 1.00 82.88 203 LYS A C 1
ATOM 1619 O O . LYS A 1 203 ? -20.625 0.405 17.549 1.00 82.88 203 LYS A O 1
ATOM 1624 N N . ALA A 1 204 ? -20.488 2.388 18.591 1.00 83.31 204 ALA A N 1
ATOM 1625 C CA . ALA A 1 204 ? -19.126 2.685 18.173 1.00 83.31 204 ALA A CA 1
ATOM 1626 C C . ALA A 1 204 ? -18.093 1.712 18.776 1.00 83.31 204 ALA A C 1
ATOM 1628 O O . ALA A 1 204 ? -17.201 1.249 18.068 1.00 83.31 204 ALA A O 1
ATOM 1629 N N . GLU A 1 205 ? -18.252 1.332 20.045 1.00 84.50 205 GLU A N 1
ATOM 1630 C CA . GLU A 1 205 ? -17.444 0.297 20.707 1.00 84.50 205 GLU A CA 1
ATOM 1631 C C . GLU A 1 205 ? -17.586 -1.059 20.007 1.00 84.50 205 GLU A C 1
ATOM 1633 O O . GLU A 1 205 ? -16.586 -1.717 19.730 1.00 84.50 205 GLU A O 1
ATOM 1638 N N . LYS A 1 206 ? -18.804 -1.435 19.600 1.00 83.44 206 LYS A N 1
ATOM 1639 C CA . LYS A 1 206 ? -19.033 -2.671 18.841 1.00 83.44 206 LYS A CA 1
ATOM 1640 C C . LYS A 1 206 ? -18.308 -2.679 17.488 1.00 83.44 206 LYS A C 1
ATOM 1642 O O . LYS A 1 206 ? -17.785 -3.718 17.088 1.00 83.44 206 LYS A O 1
ATOM 1647 N N . VAL A 1 207 ? -18.245 -1.542 16.786 1.00 80.94 207 VAL A N 1
ATOM 1648 C CA . VAL A 1 207 ? -17.470 -1.429 15.533 1.00 80.94 207 VAL A CA 1
ATOM 1649 C C . VAL A 1 207 ? -15.979 -1.612 15.790 1.00 80.94 207 VAL A C 1
ATOM 1651 O O . VAL A 1 207 ? -15.323 -2.333 15.043 1.00 80.94 207 VAL A O 1
ATOM 1654 N N . LEU A 1 208 ? -15.439 -1.017 16.854 1.00 80.88 208 LEU A N 1
ATOM 1655 C CA . LEU A 1 208 ? -14.033 -1.203 17.223 1.00 80.88 208 LEU A CA 1
ATOM 1656 C C . LEU A 1 208 ? -13.710 -2.647 17.580 1.00 80.88 208 LEU A C 1
ATOM 1658 O O . LEU A 1 208 ? -12.684 -3.167 17.148 1.00 80.88 208 LEU A O 1
ATOM 1662 N N . ASP A 1 209 ? -14.582 -3.302 18.338 1.00 83.19 209 ASP A N 1
ATOM 1663 C CA . ASP A 1 209 ? -14.404 -4.706 18.685 1.00 83.19 209 ASP A CA 1
ATOM 1664 C C . ASP A 1 209 ? -14.405 -5.581 17.429 1.00 83.19 209 ASP A C 1
ATOM 1666 O O . ASP A 1 209 ? -13.574 -6.480 17.299 1.00 83.19 209 ASP A O 1
ATOM 1670 N N . ASN A 1 210 ? -15.278 -5.283 16.464 1.00 81.62 210 ASN A N 1
ATOM 1671 C CA . ASN A 1 210 ? -15.296 -5.966 15.174 1.00 81.62 210 ASN A CA 1
ATOM 1672 C C . ASN A 1 210 ? -14.024 -5.697 14.352 1.00 81.62 210 ASN A C 1
ATOM 1674 O O . ASN A 1 210 ? -13.499 -6.627 13.744 1.00 81.62 210 ASN A O 1
ATOM 1678 N N . LEU A 1 211 ? -13.490 -4.471 14.361 1.00 79.44 211 LEU A N 1
ATOM 1679 C CA . LEU A 1 211 ? -12.213 -4.128 13.714 1.00 79.44 211 LEU A CA 1
ATOM 1680 C C . LEU A 1 211 ? -11.025 -4.873 14.335 1.00 79.44 211 LEU A C 1
ATOM 1682 O O . LEU A 1 211 ? -10.126 -5.326 13.624 1.00 79.44 211 LEU A O 1
ATOM 1686 N N . ASN A 1 212 ? -11.023 -5.023 15.661 1.00 74.38 212 ASN A N 1
ATOM 1687 C CA . ASN A 1 212 ? -9.983 -5.757 16.377 1.00 74.38 212 ASN A CA 1
ATOM 1688 C C . ASN A 1 212 ? -10.060 -7.259 16.063 1.00 74.38 212 ASN A C 1
ATOM 1690 O O . ASN A 1 212 ? -9.045 -7.858 15.712 1.00 74.38 212 ASN A O 1
ATOM 1694 N N . LYS A 1 213 ? -11.270 -7.836 16.062 1.00 73.38 213 LYS A N 1
ATOM 1695 C CA . LYS A 1 213 ? -11.518 -9.247 15.708 1.00 73.38 213 LYS A CA 1
ATOM 1696 C C . LYS A 1 213 ? -11.259 -9.562 14.237 1.00 73.38 213 LYS A C 1
ATOM 1698 O O . LYS A 1 213 ? -10.772 -10.643 13.926 1.00 73.38 213 LYS A O 1
ATOM 1703 N N . ALA A 1 214 ? -11.518 -8.629 13.320 1.00 63.31 214 ALA A N 1
ATOM 1704 C CA . ALA A 1 214 ? -11.111 -8.763 11.919 1.00 63.31 214 ALA A CA 1
ATOM 1705 C C . ALA A 1 214 ? -9.581 -8.870 11.778 1.00 63.31 214 ALA A C 1
ATOM 1707 O O . ALA A 1 214 ? -9.081 -9.473 10.827 1.00 63.31 214 ALA A O 1
ATOM 1708 N N . GLY A 1 215 ? -8.826 -8.344 12.751 1.00 56.53 215 GLY A N 1
ATOM 1709 C CA . GLY A 1 215 ? -7.398 -8.596 12.928 1.00 56.53 215 GLY A CA 1
ATOM 1710 C C . GLY A 1 215 ? -7.062 -10.064 13.184 1.00 56.53 215 GLY A C 1
ATOM 1711 O O . GLY A 1 215 ? -6.119 -10.560 12.573 1.00 56.53 215 GLY A O 1
ATOM 1712 N N . GLU A 1 216 ? -7.878 -10.751 13.981 1.00 55.34 216 GLU A N 1
ATOM 1713 C CA . GLU A 1 216 ? -7.646 -12.106 14.500 1.00 55.34 216 GLU A CA 1
ATOM 1714 C C . GLU A 1 216 ? -8.233 -13.223 13.613 1.00 55.34 216 GLU A C 1
ATOM 1716 O O . GLU A 1 216 ? -7.652 -14.297 13.535 1.00 55.34 216 GLU A O 1
ATOM 1721 N N . MET A 1 217 ? -9.350 -12.984 12.911 1.00 46.25 217 MET A N 1
ATOM 1722 C CA . MET A 1 217 ? -10.124 -14.039 12.222 1.00 46.25 217 MET A CA 1
ATOM 1723 C C . MET A 1 217 ? -9.811 -14.255 10.728 1.00 46.25 217 MET A C 1
ATOM 1725 O O . MET A 1 217 ? -10.510 -15.021 10.069 1.00 46.25 217 MET A O 1
ATOM 1729 N N . SER A 1 218 ? -8.807 -13.590 10.147 1.00 45.22 218 SER A N 1
ATOM 1730 C CA . SER A 1 218 ? -8.393 -13.883 8.761 1.00 45.22 218 SER A CA 1
ATOM 1731 C C . SER A 1 218 ? -7.372 -15.028 8.742 1.00 45.22 218 SER A C 1
ATOM 1733 O O . SER A 1 218 ? -6.186 -14.809 8.464 1.00 45.22 218 SER A O 1
ATOM 1735 N N . GLU A 1 219 ? -7.824 -16.219 9.128 1.00 37.53 219 GLU A N 1
ATOM 1736 C CA . GLU A 1 219 ? -7.096 -17.480 8.946 1.00 37.53 219 GLU A CA 1
ATOM 1737 C C . GLU A 1 219 ? -7.372 -18.109 7.585 1.00 37.53 219 GLU A C 1
ATOM 1739 O O . GLU A 1 219 ? -8.545 -18.120 7.149 1.00 37.53 219 GLU A O 1
#

Foldseek 3Di:
DPPVVVPPVPPPPDDDDDDDDDDDDPPDPPDPPPPPVPFFDKDKDFPDKPDPPDDPCQPPQWDWAADPVRFTKIKGKFKAKFADPVNRVVRSVVCQLVSLLVVLLVVLVVLLVVLCVVPPPDNPQCVVLSVQLSVQLSVQQPSVQKDFDDKMKTWMWMDGPPDIDTIMMIMTMIIHGVVSSLVSSVVSNVVSLVVDDPVCNVVVVSSNVSSVVVSVPPD